Protein AF-A0A7X8UPV5-F1 (afdb_monomer_lite)

pLDDT: mean 92.52, std 6.99, range [36.09, 98.12]

Secondary structure (DSSP, 8-state):
--HHHHHHHHHHH-HHHHHH------HHHHHHHHHHS--EEEHHHHGGGT-EETTTTEE-HHHHHHTT--GGGS-EEE-TT-EEEE-SS-GGGTPPTTPEEE----HHHHHHHHHTTTTTT-EEEEESSSEEEEEEESS----TT-EEEE-GGG-EEEEEEES-STHHHHHHHHHH-TTS-HHHHHHHHHHT-TTTHHHHHHHHHHHHHHHHHHHHHHTTT---SEEEEESGGGG-HHHHHHHHHHHTSEEEE-S-S-HHHHHHHHHHHHHTT----

Structure (mmCIF, N/CA/C/O backbone):
data_AF-A0A7X8UPV5-F1
#
_entry.id   AF-A0A7X8UPV5-F1
#
loop_
_atom_site.group_PDB
_atom_site.id
_atom_site.type_symbol
_atom_site.label_atom_id
_atom_site.label_alt_id
_atom_site.label_comp_id
_atom_site.label_asym_id
_atom_site.label_entity_id
_atom_site.label_seq_id
_atom_site.pdbx_PDB_ins_code
_atom_site.Cartn_x
_atom_site.Cartn_y
_atom_site.Cartn_z
_atom_site.occupancy
_atom_site.B_iso_or_equiv
_atom_site.auth_seq_id
_atom_site.auth_comp_id
_atom_site.auth_asym_id
_atom_site.auth_atom_id
_atom_site.pdbx_PDB_model_num
ATOM 1 N N . ALA A 1 1 ? 9.874 -2.296 11.487 1.00 52.94 1 ALA A N 1
ATOM 2 C CA . ALA A 1 1 ? 9.439 -2.774 12.819 1.00 52.94 1 ALA A CA 1
ATOM 3 C C . ALA A 1 1 ? 7.942 -2.521 12.984 1.00 52.94 1 ALA A C 1
ATOM 5 O O . ALA A 1 1 ? 7.517 -1.392 12.750 1.00 52.94 1 ALA A O 1
ATOM 6 N N . MET A 1 2 ? 7.171 -3.557 13.333 1.00 82.81 2 MET A N 1
ATOM 7 C CA . MET A 1 2 ? 5.705 -3.503 13.500 1.00 82.81 2 MET A CA 1
ATOM 8 C C . MET A 1 2 ? 5.295 -2.595 14.672 1.00 82.81 2 MET A C 1
ATOM 10 O O . MET A 1 2 ? 6.076 -2.409 15.609 1.00 82.81 2 MET A O 1
ATOM 14 N N . ALA A 1 3 ? 4.078 -2.038 14.639 1.00 91.50 3 ALA A N 1
ATOM 15 C CA . ALA A 1 3 ? 3.610 -1.081 15.649 1.00 91.50 3 ALA A CA 1
ATOM 16 C C . ALA A 1 3 ? 3.620 -1.656 17.076 1.00 91.50 3 ALA A C 1
ATOM 18 O O . ALA A 1 3 ? 4.117 -0.993 17.984 1.00 91.50 3 ALA A O 1
ATOM 19 N N . ALA A 1 4 ? 3.186 -2.908 17.261 1.00 93.44 4 ALA A N 1
ATOM 20 C CA . ALA A 1 4 ? 3.220 -3.593 18.558 1.00 93.44 4 ALA A CA 1
ATOM 21 C C . ALA A 1 4 ? 4.610 -3.571 19.229 1.00 93.44 4 ALA A C 1
ATOM 23 O O . ALA A 1 4 ? 4.721 -3.322 20.428 1.00 93.44 4 ALA A O 1
ATOM 24 N N . ALA A 1 5 ? 5.689 -3.749 18.456 1.00 93.44 5 ALA A N 1
ATOM 25 C CA . ALA A 1 5 ? 7.053 -3.705 18.987 1.00 93.44 5 ALA A CA 1
ATOM 26 C C . ALA A 1 5 ? 7.448 -2.296 19.463 1.00 93.44 5 ALA A C 1
ATOM 28 O O . ALA A 1 5 ? 8.122 -2.151 20.481 1.00 93.44 5 ALA A O 1
ATOM 29 N N . LYS A 1 6 ? 6.997 -1.250 18.757 1.00 94.12 6 LYS A N 1
ATOM 30 C CA . LYS A 1 6 ? 7.215 0.144 19.177 1.00 94.12 6 LYS A CA 1
ATOM 31 C C . LYS A 1 6 ? 6.444 0.459 20.459 1.00 94.12 6 LYS A C 1
ATOM 33 O O . LYS A 1 6 ? 6.987 1.113 21.340 1.00 94.12 6 LYS A O 1
ATOM 38 N N . LEU A 1 7 ? 5.211 -0.033 20.583 1.00 94.38 7 LEU A N 1
ATOM 39 C CA . LEU A 1 7 ? 4.390 0.154 21.783 1.00 94.38 7 LEU A CA 1
ATOM 40 C C . LEU A 1 7 ? 5.021 -0.516 23.009 1.00 94.38 7 LEU A C 1
ATOM 42 O O . LEU A 1 7 ? 5.150 0.128 24.046 1.00 94.38 7 LEU A O 1
ATOM 46 N N . LEU A 1 8 ? 5.503 -1.755 22.868 1.00 94.06 8 LEU A N 1
ATOM 47 C CA . LEU A 1 8 ? 6.275 -2.439 23.912 1.00 94.06 8 LEU A CA 1
ATOM 48 C C . LEU A 1 8 ? 7.520 -1.649 24.322 1.00 94.06 8 LEU A C 1
ATOM 50 O O . LEU A 1 8 ? 7.808 -1.508 25.508 1.00 94.06 8 LEU A O 1
ATOM 54 N N . TRP A 1 9 ? 8.252 -1.110 23.346 1.00 95.56 9 TRP A N 1
ATOM 55 C CA . TRP A 1 9 ? 9.425 -0.295 23.636 1.00 95.56 9 TRP A CA 1
ATOM 56 C C . TRP A 1 9 ? 9.053 0.963 24.433 1.00 95.56 9 TRP A C 1
ATOM 58 O O . TRP A 1 9 ? 9.704 1.251 25.435 1.00 95.56 9 TRP A O 1
ATOM 68 N N . ILE A 1 10 ? 7.982 1.671 24.052 1.00 95.38 10 ILE A N 1
ATOM 69 C CA . ILE A 1 10 ? 7.495 2.865 24.767 1.00 95.38 10 ILE A CA 1
ATOM 70 C C . ILE A 1 10 ? 7.080 2.507 26.199 1.00 95.38 10 ILE A C 1
ATOM 72 O O . ILE A 1 10 ? 7.430 3.231 27.124 1.00 95.38 10 ILE A O 1
ATOM 76 N N . GLN A 1 11 ? 6.394 1.381 26.417 1.00 94.31 11 GLN A N 1
ATOM 77 C CA . GLN A 1 11 ? 6.053 0.922 27.771 1.00 94.31 11 GLN A CA 1
ATOM 78 C C . GLN A 1 11 ? 7.286 0.751 28.662 1.00 94.31 11 GLN A C 1
ATOM 80 O O . GLN A 1 11 ? 7.261 1.125 29.832 1.00 94.31 11 GLN A O 1
ATOM 85 N N . GLN A 1 12 ? 8.351 0.172 28.105 1.00 95.88 12 GLN A N 1
ATOM 86 C CA . GLN A 1 12 ? 9.564 -0.173 28.846 1.00 95.88 12 GLN A CA 1
ATOM 87 C C . GLN A 1 12 ? 10.483 1.031 29.074 1.00 95.88 12 GLN A C 1
ATOM 89 O O . GLN A 1 12 ? 11.106 1.129 30.128 1.00 95.88 12 GLN A O 1
ATOM 94 N N . ASN A 1 13 ? 10.579 1.932 28.095 1.00 98.12 13 ASN A N 1
ATOM 95 C CA . ASN A 1 13 ? 11.578 3.003 28.085 1.00 98.12 13 ASN A CA 1
ATOM 96 C C . ASN A 1 13 ? 10.984 4.376 28.429 1.00 98.12 13 ASN A C 1
ATOM 98 O O . ASN A 1 13 ? 11.692 5.238 28.936 1.00 98.12 13 ASN A O 1
ATOM 102 N N . GLU A 1 14 ? 9.683 4.572 28.205 1.00 97.44 14 GLU A N 1
ATOM 103 C CA . GLU A 1 14 ? 8.970 5.844 28.379 1.00 97.44 14 GLU A CA 1
ATOM 104 C C . GLU A 1 14 ? 7.700 5.668 29.253 1.00 97.44 14 GLU A C 1
ATOM 106 O O . GLU A 1 14 ? 6.596 6.072 28.865 1.00 97.44 14 GLU A O 1
ATOM 111 N N . PRO A 1 15 ? 7.796 5.077 30.464 1.00 96.25 15 PRO A N 1
ATOM 112 C CA . PRO A 1 15 ? 6.622 4.712 31.267 1.00 96.25 15 PRO A CA 1
ATOM 113 C C . PRO A 1 15 ? 5.772 5.923 31.681 1.00 96.25 15 PRO A C 1
ATOM 115 O O . PRO A 1 15 ? 4.547 5.831 31.784 1.00 96.25 15 PRO A O 1
ATOM 118 N N . GLY A 1 16 ? 6.403 7.087 31.879 1.00 97.56 16 GLY A N 1
ATOM 119 C CA . GLY A 1 16 ? 5.702 8.335 32.184 1.00 97.56 16 GLY A CA 1
ATOM 120 C C . GLY A 1 16 ? 4.850 8.850 31.019 1.00 97.56 16 GLY A C 1
ATOM 121 O O . GLY A 1 16 ? 3.783 9.423 31.251 1.00 97.56 16 GLY A O 1
ATOM 122 N N . LEU A 1 17 ? 5.291 8.629 29.775 1.00 95.62 17 LEU A N 1
ATOM 123 C CA . LEU A 1 17 ? 4.506 8.923 28.577 1.00 95.62 17 LEU A CA 1
ATOM 124 C C . LEU A 1 17 ? 3.376 7.904 28.419 1.00 95.62 17 LEU A C 1
ATOM 126 O O . LEU A 1 17 ? 2.227 8.298 28.217 1.00 95.62 17 LEU A O 1
ATOM 130 N N . TRP A 1 18 ? 3.681 6.613 28.582 1.00 95.56 18 TRP A N 1
ATOM 131 C CA . TRP A 1 18 ? 2.696 5.534 28.494 1.00 95.56 18 TRP A CA 1
ATOM 132 C C . TRP A 1 18 ? 1.510 5.751 29.444 1.00 95.56 18 TRP A C 1
ATOM 134 O O . TRP A 1 18 ? 0.359 5.686 29.021 1.00 95.56 18 TRP A O 1
ATOM 144 N N . ALA A 1 19 ? 1.770 6.114 30.704 1.00 95.12 19 ALA A N 1
ATOM 145 C CA . ALA A 1 19 ? 0.722 6.369 31.697 1.00 95.12 19 ALA A CA 1
ATOM 146 C C . ALA A 1 19 ? -0.222 7.536 31.324 1.00 95.12 19 ALA A C 1
ATOM 148 O O . ALA A 1 19 ? -1.389 7.573 31.736 1.00 95.12 19 ALA A O 1
ATOM 149 N N . LYS A 1 20 ? 0.269 8.505 30.542 1.00 96.12 20 LYS A N 1
ATOM 150 C CA . LYS A 1 20 ? -0.511 9.658 30.060 1.00 96.12 20 LYS A CA 1
ATOM 151 C C . LYS A 1 20 ? -1.234 9.369 28.749 1.00 96.12 20 LYS A C 1
ATOM 153 O O . LYS A 1 20 ? -2.226 10.036 28.458 1.00 96.12 20 LYS A O 1
ATOM 158 N N . ALA A 1 21 ? -0.760 8.400 27.969 1.00 94.50 21 ALA A N 1
ATOM 159 C CA . ALA A 1 21 ? -1.373 8.038 26.704 1.00 94.50 21 ALA A CA 1
ATOM 160 C C . ALA A 1 21 ? -2.818 7.562 26.921 1.00 94.50 21 ALA A C 1
ATOM 162 O O . ALA A 1 21 ? -3.147 6.874 27.890 1.00 94.50 21 ALA A O 1
ATOM 163 N N . ARG A 1 22 ? -3.708 7.984 26.024 1.00 92.94 22 ARG A N 1
ATOM 164 C CA . ARG A 1 22 ? -5.124 7.575 26.010 1.00 92.94 22 ARG A CA 1
ATOM 165 C C . ARG A 1 22 ? -5.530 6.946 24.691 1.00 92.94 22 ARG A C 1
ATOM 167 O O . ARG A 1 22 ? -6.464 6.158 24.672 1.00 92.94 22 ARG A O 1
ATOM 174 N N . ARG A 1 23 ? -4.839 7.302 23.608 1.00 93.12 23 ARG A N 1
ATOM 175 C CA . ARG A 1 23 ? -5.078 6.775 22.270 1.00 93.12 23 ARG A CA 1
ATOM 176 C C . ARG A 1 23 ? -3.756 6.540 21.561 1.00 93.12 23 ARG A C 1
ATOM 178 O O . ARG A 1 23 ? -2.847 7.360 21.686 1.00 93.12 23 ARG A O 1
ATOM 185 N N . PHE A 1 24 ? -3.685 5.454 20.807 1.00 93.69 24 PHE A N 1
ATOM 186 C CA . PHE A 1 24 ? -2.609 5.178 19.868 1.00 93.69 24 PHE A CA 1
ATOM 187 C C . PHE A 1 24 ? -3.211 5.108 18.476 1.00 93.69 24 PHE A C 1
ATOM 189 O O . PHE A 1 24 ? -4.069 4.278 18.207 1.00 93.69 24 PHE A O 1
ATOM 196 N N . MET A 1 25 ? -2.781 6.025 17.624 1.00 93.69 25 MET A N 1
ATOM 197 C CA . MET A 1 25 ? -3.357 6.268 16.310 1.00 93.69 25 MET A CA 1
ATOM 198 C C . MET A 1 25 ? -2.246 6.223 15.273 1.00 93.69 25 MET A C 1
ATOM 200 O O . MET A 1 25 ? -1.136 6.708 15.517 1.00 93.69 25 MET A O 1
ATOM 204 N N . THR A 1 26 ? -2.549 5.663 14.111 1.00 92.62 26 THR A N 1
ATOM 205 C CA . THR A 1 26 ? -1.778 5.944 12.905 1.00 92.62 26 THR A CA 1
ATOM 206 C C . THR A 1 26 ? -2.050 7.381 12.441 1.00 92.62 26 THR A C 1
ATOM 208 O O . THR A 1 26 ? -2.913 8.086 12.974 1.00 92.62 26 THR A O 1
ATOM 211 N N . ILE A 1 27 ? -1.303 7.846 11.440 1.00 92.31 27 ILE A N 1
ATOM 212 C CA . ILE A 1 27 ? -1.523 9.183 10.881 1.00 92.31 27 ILE A CA 1
ATOM 213 C C . ILE A 1 27 ? -2.908 9.314 10.230 1.00 92.31 27 ILE A C 1
ATOM 215 O O . ILE A 1 27 ? -3.533 10.365 10.352 1.00 92.31 27 ILE A O 1
ATOM 219 N N . THR A 1 28 ? -3.418 8.253 9.598 1.00 90.50 28 THR A N 1
ATOM 220 C CA . THR A 1 28 ? -4.750 8.242 8.979 1.00 90.50 28 THR A CA 1
ATOM 221 C C . THR A 1 28 ? -5.847 8.292 10.039 1.00 90.50 28 THR A C 1
ATOM 223 O O . THR A 1 28 ? -6.766 9.102 9.916 1.00 90.50 28 THR A O 1
ATOM 226 N N . ASP A 1 29 ? -5.703 7.537 11.130 1.00 93.06 29 ASP A N 1
ATOM 227 C CA . ASP A 1 29 ? -6.646 7.569 12.258 1.00 93.06 29 ASP A CA 1
ATOM 228 C C . ASP A 1 29 ? -6.695 8.950 12.921 1.00 93.06 29 ASP A C 1
ATOM 230 O O . ASP A 1 29 ? -7.759 9.452 13.283 1.00 93.06 29 ASP A O 1
ATOM 234 N N . TYR A 1 30 ? -5.533 9.593 13.073 1.00 94.50 30 TYR A N 1
ATOM 235 C CA . TYR A 1 30 ? -5.456 10.942 13.623 1.00 94.50 30 TYR A CA 1
ATOM 236 C C . TYR A 1 30 ? -6.154 11.964 12.715 1.00 94.50 30 TYR A C 1
ATOM 238 O O . TYR A 1 30 ? -6.854 12.849 13.212 1.00 94.50 30 TYR A O 1
ATOM 246 N N . LEU A 1 31 ? -6.013 11.844 11.391 1.00 92.94 31 LEU A N 1
ATOM 247 C CA . LEU A 1 31 ? -6.722 12.708 10.444 1.00 92.94 31 LEU A CA 1
ATOM 248 C C . LEU A 1 31 ? -8.238 12.501 10.529 1.00 92.94 31 LEU A C 1
ATOM 250 O O . LEU A 1 31 ? -8.972 13.481 10.647 1.00 92.94 31 LEU A O 1
ATOM 254 N N . ALA A 1 32 ? -8.699 11.249 10.568 1.00 94.31 32 ALA A N 1
ATOM 255 C CA . ALA A 1 32 ? -10.112 10.934 10.759 1.00 94.31 32 ALA A CA 1
ATOM 256 C C . ALA A 1 32 ? -10.646 11.544 12.065 1.00 94.31 32 ALA A C 1
ATOM 258 O O . ALA A 1 32 ? -11.654 12.255 12.057 1.00 94.31 32 ALA A O 1
ATOM 259 N N . TRP A 1 33 ? -9.933 11.349 13.177 1.00 95.69 33 TRP A N 1
ATOM 260 C CA . TRP A 1 33 ? -10.322 11.886 14.478 1.00 95.69 33 TRP A CA 1
ATOM 261 C C . TRP A 1 33 ? -10.312 13.414 14.524 1.00 95.69 33 TRP A C 1
ATOM 263 O O . TRP A 1 33 ? -11.265 14.017 15.010 1.00 95.69 33 TRP A O 1
ATOM 273 N N . SER A 1 34 ? -9.269 14.060 14.009 1.00 95.19 34 SER A N 1
ATOM 274 C CA . SER A 1 34 ? -9.157 15.524 14.046 1.00 95.19 34 SER A CA 1
ATOM 275 C C . SER A 1 34 ? -10.226 16.214 13.192 1.00 95.19 34 SER A C 1
ATOM 277 O O . SER A 1 34 ? -10.757 17.244 13.608 1.00 95.19 34 SER A O 1
ATOM 279 N N . LEU A 1 35 ? -10.598 15.625 12.049 1.00 95.88 35 LEU A N 1
ATOM 280 C CA . LEU A 1 35 ? -11.584 16.197 11.129 1.00 95.88 35 LEU A CA 1
ATOM 281 C C . LEU A 1 35 ? -13.033 15.880 11.501 1.00 95.88 35 LEU A C 1
ATOM 283 O O . LEU A 1 35 ? -13.901 16.715 11.258 1.00 95.88 35 LEU A O 1
ATOM 287 N N . THR A 1 36 ? -13.304 14.708 12.082 1.00 95.88 36 THR A N 1
ATOM 288 C CA . THR A 1 36 ? -14.679 14.232 12.348 1.00 95.88 36 THR A CA 1
ATOM 289 C C . THR A 1 36 ? -15.028 14.128 13.834 1.00 95.88 36 THR A C 1
ATOM 291 O O . THR A 1 36 ? -16.188 13.943 14.187 1.00 95.88 36 THR A O 1
ATOM 294 N N . GLY A 1 37 ? -14.033 14.169 14.724 1.00 94.38 37 GLY A N 1
ATOM 295 C CA . GLY A 1 37 ? -14.174 13.835 16.145 1.00 94.38 37 GLY A CA 1
ATOM 296 C C . GLY A 1 37 ? -14.300 12.332 16.438 1.00 94.38 37 GLY A C 1
ATOM 297 O O . GLY A 1 37 ? -14.206 11.929 17.601 1.00 94.38 37 GLY A O 1
ATOM 298 N N . SER A 1 38 ? -14.467 11.489 15.415 1.00 93.19 38 SER A N 1
ATOM 299 C CA . SER A 1 38 ? -14.662 10.045 15.563 1.00 93.19 38 SER A CA 1
ATOM 300 C C . SER A 1 38 ? -13.329 9.312 15.650 1.00 93.19 38 SER A C 1
ATOM 302 O O . SER A 1 38 ? -12.452 9.477 14.809 1.00 93.19 38 SER A O 1
ATOM 304 N N . SER A 1 39 ? -13.164 8.471 16.673 1.00 92.62 39 SER A N 1
ATOM 305 C CA . SER A 1 39 ? -11.971 7.631 16.836 1.00 92.62 39 SER A CA 1
ATOM 306 C C . SER A 1 39 ? -12.087 6.377 15.966 1.00 92.62 39 SER A C 1
ATOM 308 O O . SER A 1 39 ? -12.319 5.281 16.480 1.00 92.62 39 SER A O 1
ATOM 310 N N . ALA A 1 40 ? -11.955 6.557 14.654 1.00 91.25 40 ALA A N 1
ATOM 311 C CA . ALA A 1 40 ? -12.068 5.509 13.647 1.00 91.25 40 ALA A CA 1
ATOM 312 C C . ALA A 1 40 ? -10.811 5.439 12.769 1.00 91.25 40 ALA A C 1
ATOM 314 O O . ALA A 1 40 ? -10.134 6.449 12.582 1.00 91.25 40 ALA A O 1
ATOM 315 N N . GLY A 1 41 ? -10.519 4.250 12.249 1.00 83.75 41 GLY A N 1
A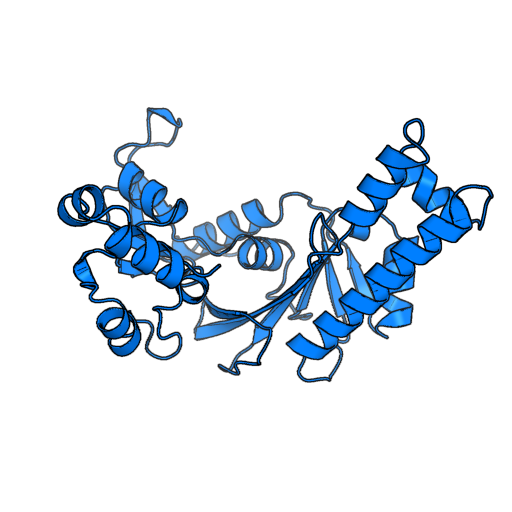TOM 316 C CA . GLY A 1 41 ? -9.359 3.978 11.398 1.00 83.75 41 GLY A CA 1
ATOM 317 C C . GLY A 1 41 ? -9.711 3.093 10.215 1.00 83.75 41 GLY A C 1
ATOM 318 O O . GLY A 1 41 ? -10.790 2.509 10.202 1.00 83.75 41 GLY A O 1
ATOM 319 N N . ASP A 1 42 ? -8.837 2.974 9.219 1.00 89.94 42 ASP A N 1
ATOM 320 C CA . ASP A 1 42 ? -9.053 2.024 8.126 1.00 89.94 42 ASP A CA 1
ATOM 321 C C . ASP A 1 42 ? -8.554 0.622 8.516 1.00 89.94 42 ASP A C 1
ATOM 323 O O . ASP A 1 42 ? -7.473 0.445 9.079 1.00 89.94 42 ASP A O 1
ATOM 327 N N . GLU A 1 43 ? -9.342 -0.411 8.232 1.00 92.06 43 GLU A N 1
ATOM 328 C CA . GLU A 1 43 ? -8.966 -1.780 8.599 1.00 92.06 43 GLU A CA 1
ATOM 329 C C . GLU A 1 43 ? -7.816 -2.357 7.763 1.00 92.06 43 GLU A C 1
ATOM 331 O O . GLU A 1 43 ? -7.201 -3.341 8.170 1.00 92.06 43 GLU A O 1
ATOM 336 N N . SER A 1 44 ? -7.541 -1.769 6.596 1.00 91.50 44 SER A N 1
ATOM 337 C CA . SER A 1 44 ? -6.526 -2.250 5.654 1.00 91.50 44 SER A CA 1
ATOM 338 C C . SER A 1 44 ? -5.110 -1.792 5.995 1.00 91.50 44 SER A C 1
ATOM 340 O O . SER A 1 44 ? -4.177 -2.106 5.272 1.00 91.50 44 SER A O 1
ATOM 342 N N . THR A 1 45 ? -4.938 -0.984 7.037 1.00 91.75 45 THR A N 1
ATOM 343 C CA . THR A 1 45 ? -3.627 -0.701 7.627 1.00 91.75 45 THR A CA 1
ATOM 344 C C . THR A 1 45 ? -3.455 -1.422 8.961 1.00 91.75 45 THR A C 1
ATOM 346 O O . THR A 1 45 ? -2.331 -1.578 9.453 1.00 91.75 45 THR A O 1
ATOM 349 N N . CYS A 1 46 ? -4.551 -1.920 9.547 1.00 92.06 46 CYS A N 1
ATOM 350 C CA . CYS A 1 46 ? -4.543 -2.601 10.835 1.00 92.06 46 CYS A CA 1
ATOM 351 C C . CYS A 1 46 ? -3.725 -3.902 10.808 1.00 92.06 46 CYS A C 1
ATOM 353 O O . CYS A 1 46 ? -3.118 -4.258 11.824 1.00 92.06 46 CYS A O 1
ATOM 355 N N . GLU A 1 47 ? -3.620 -4.593 9.665 1.00 87.50 47 GLU A N 1
ATOM 356 C CA . GLU A 1 47 ? -2.785 -5.793 9.537 1.00 87.50 47 GLU A CA 1
ATOM 357 C C . GLU A 1 47 ? -1.294 -5.499 9.757 1.00 87.50 47 GLU A C 1
ATOM 359 O O . GLU A 1 47 ? -0.558 -6.356 10.252 1.00 87.50 47 GLU A O 1
ATOM 364 N N . LEU A 1 48 ? -0.846 -4.270 9.477 1.00 90.12 48 LEU A N 1
ATOM 365 C CA . LEU A 1 48 ? 0.544 -3.844 9.666 1.00 90.12 48 LEU A CA 1
ATOM 366 C C . LEU A 1 48 ? 0.878 -3.530 11.131 1.00 90.12 48 LEU A C 1
ATOM 368 O O . LEU A 1 48 ? 2.051 -3.414 11.508 1.00 90.12 48 LEU A O 1
ATOM 372 N N . LEU A 1 49 ? -0.141 -3.402 11.985 1.00 92.38 49 LEU A N 1
ATOM 373 C CA . LEU A 1 49 ? 0.042 -3.057 13.393 1.00 92.38 49 LEU A CA 1
ATOM 374 C C . LEU A 1 49 ? 0.447 -4.267 14.244 1.00 92.38 49 LEU A C 1
ATOM 376 O O . LEU A 1 49 ? 1.033 -4.094 15.316 1.00 92.38 49 LEU A O 1
ATOM 380 N N . GLY A 1 50 ? 0.188 -5.485 13.751 1.00 91.88 50 GLY A N 1
ATOM 381 C CA . GLY A 1 50 ? 0.509 -6.742 14.436 1.00 91.88 50 GLY A CA 1
ATOM 382 C C . GLY A 1 50 ? -0.456 -7.113 15.561 1.00 91.88 50 GLY A C 1
ATOM 383 O O . GLY A 1 50 ? -0.137 -7.960 16.390 1.00 91.88 50 GLY A O 1
ATOM 384 N N . MET A 1 51 ? -1.621 -6.465 15.611 1.00 94.12 51 MET A N 1
ATOM 385 C CA . MET A 1 51 ? -2.625 -6.644 16.667 1.00 94.12 51 MET A CA 1
ATOM 386 C C . MET A 1 51 ? -4.032 -6.877 16.107 1.00 94.12 51 MET A C 1
ATOM 388 O O . MET A 1 51 ? -5.001 -6.801 16.852 1.00 94.12 51 MET A O 1
ATOM 392 N N . TRP A 1 52 ? -4.165 -7.143 14.809 1.00 94.25 52 TRP A N 1
ATOM 393 C CA . TRP A 1 52 ? -5.444 -7.252 14.107 1.00 94.25 52 TRP A CA 1
ATOM 394 C C . TRP A 1 52 ? -5.732 -8.696 13.689 1.00 94.25 52 TRP A C 1
ATOM 396 O O . TRP A 1 52 ? -4.859 -9.374 13.148 1.00 94.25 52 TRP A O 1
ATOM 406 N N . ASP A 1 53 ? -6.955 -9.168 13.933 1.00 93.50 53 ASP A N 1
ATOM 407 C CA . ASP A 1 53 ? -7.459 -10.433 13.399 1.00 93.50 53 ASP A CA 1
ATOM 408 C C . ASP A 1 53 ? -8.219 -10.138 12.100 1.00 93.50 53 ASP A C 1
ATOM 410 O O . ASP A 1 53 ? -9.358 -9.675 12.130 1.00 93.50 53 ASP A O 1
ATOM 414 N N . VAL A 1 54 ? -7.579 -10.401 10.957 1.00 93.00 54 VAL A N 1
ATOM 415 C CA . VAL A 1 54 ? -8.126 -10.088 9.624 1.00 93.00 54 VAL A CA 1
ATOM 416 C C . VAL A 1 54 ? -9.411 -10.867 9.329 1.00 93.00 54 VAL A C 1
ATOM 418 O O . VAL A 1 54 ? -10.319 -10.335 8.695 1.00 93.00 54 VAL A O 1
ATOM 421 N N . LEU A 1 55 ? -9.515 -12.115 9.797 1.00 91.00 55 LEU A N 1
ATOM 422 C CA . LEU A 1 55 ? -10.684 -12.963 9.548 1.00 91.00 55 LEU A CA 1
ATOM 423 C C . LEU A 1 55 ? -11.883 -12.524 10.383 1.00 91.00 55 LEU A C 1
ATOM 425 O O . LEU A 1 55 ? -12.999 -12.455 9.874 1.00 91.00 55 LEU A O 1
ATOM 429 N N . ARG A 1 56 ? -11.656 -12.233 11.668 1.00 92.19 56 ARG A N 1
ATOM 430 C CA . ARG A 1 56 ? -12.720 -11.774 12.575 1.00 92.19 56 ARG A CA 1
ATOM 431 C C . ARG A 1 56 ? -12.997 -10.279 12.471 1.00 92.19 56 ARG A C 1
ATOM 433 O O . ARG A 1 56 ? -14.000 -9.835 13.017 1.00 92.19 56 ARG A O 1
ATOM 440 N N . ARG A 1 57 ? -12.123 -9.530 11.795 1.00 91.75 57 ARG A N 1
ATOM 441 C CA . ARG A 1 57 ? -12.199 -8.076 11.612 1.00 91.75 57 ARG A CA 1
ATOM 442 C C . ARG A 1 57 ? -12.348 -7.354 12.952 1.00 91.75 57 ARG A C 1
ATOM 444 O O . ARG A 1 57 ? -13.239 -6.533 13.148 1.00 91.75 57 ARG A O 1
ATOM 451 N N . GLN A 1 58 ? -11.478 -7.711 13.894 1.00 93.56 58 GLN A N 1
ATOM 452 C CA . GLN A 1 58 ? -11.430 -7.110 15.225 1.00 93.56 58 GLN A CA 1
ATOM 453 C C . GLN A 1 58 ? -10.005 -7.110 15.781 1.00 93.56 58 GLN A C 1
ATOM 455 O O . GLN A 1 58 ? -9.149 -7.891 15.352 1.00 93.56 58 GLN A O 1
ATOM 460 N N . TRP A 1 59 ? -9.758 -6.274 16.790 1.00 94.81 59 TRP A N 1
ATOM 461 C CA . TRP A 1 59 ? -8.497 -6.314 17.519 1.00 94.81 59 TRP A CA 1
ATOM 462 C C . TRP A 1 59 ? -8.274 -7.701 18.132 1.00 94.81 59 TRP A C 1
ATOM 464 O O . TRP A 1 59 ? -9.140 -8.278 18.796 1.00 94.81 59 TRP A O 1
ATOM 474 N N . TRP A 1 60 ? -7.094 -8.261 17.888 1.00 95.50 60 TRP A N 1
ATOM 475 C CA . TRP A 1 60 ? -6.747 -9.608 18.292 1.00 95.50 60 TRP A CA 1
ATOM 476 C C . TRP A 1 60 ? -6.389 -9.634 19.776 1.00 95.50 60 TRP A C 1
ATOM 478 O O . TRP A 1 60 ? -5.270 -9.306 20.171 1.00 95.50 60 TRP A O 1
ATOM 488 N N . GLY A 1 61 ? -7.339 -10.075 20.604 1.00 95.50 61 GLY A N 1
ATOM 489 C CA . GLY A 1 61 ? -7.198 -10.064 22.063 1.00 95.50 61 GLY A CA 1
ATOM 490 C C . GLY A 1 61 ? -5.900 -10.697 22.577 1.00 95.50 61 GLY A C 1
ATOM 491 O O . GLY A 1 61 ? -5.270 -10.137 23.465 1.00 95.50 61 GLY A O 1
ATOM 492 N N . LYS A 1 62 ? -5.430 -11.802 21.975 1.00 95.25 62 LYS A N 1
ATOM 493 C CA . LYS A 1 62 ? -4.155 -12.430 22.374 1.00 95.25 62 LYS A CA 1
ATOM 494 C C . LYS A 1 62 ? -2.944 -11.522 22.136 1.00 95.25 62 LYS A C 1
ATOM 496 O O . LYS A 1 62 ? -2.059 -11.485 22.985 1.00 95.25 62 LYS A O 1
ATOM 501 N N . ALA A 1 63 ? -2.901 -10.798 21.016 1.00 94.06 63 ALA A N 1
ATOM 502 C CA . ALA A 1 63 ? -1.817 -9.858 20.731 1.00 94.06 63 ALA A CA 1
ATOM 503 C C . ALA A 1 63 ? -1.858 -8.652 21.673 1.00 94.06 63 ALA A C 1
ATOM 505 O O . ALA A 1 63 ? -0.823 -8.274 22.212 1.00 94.06 63 ALA A O 1
ATOM 506 N N . LEU A 1 64 ? -3.050 -8.104 21.934 1.00 95.81 64 LEU A N 1
ATOM 507 C CA . LEU A 1 64 ? -3.227 -7.014 22.898 1.00 95.81 64 LEU A CA 1
ATOM 508 C C . LEU A 1 64 ? -2.791 -7.421 24.313 1.00 95.81 64 LEU A C 1
ATOM 510 O O . LEU A 1 64 ? -2.043 -6.690 24.961 1.00 95.81 64 LEU A O 1
ATOM 514 N N . SER A 1 65 ? -3.189 -8.614 24.772 1.00 95.56 65 SER A N 1
ATOM 515 C CA . SER A 1 65 ? -2.757 -9.152 26.067 1.00 95.56 65 SER A CA 1
ATOM 516 C C . SER A 1 65 ? -1.245 -9.360 26.136 1.00 95.56 65 SER A C 1
ATOM 518 O O . SER A 1 65 ? -0.644 -9.052 27.159 1.00 95.56 65 SER A O 1
ATOM 520 N N . ALA A 1 66 ? -0.611 -9.829 25.055 1.00 93.69 66 ALA A N 1
ATOM 521 C CA . ALA A 1 66 ? 0.840 -10.029 25.010 1.00 93.69 66 ALA A CA 1
ATOM 522 C C . ALA A 1 66 ? 1.636 -8.726 25.198 1.00 93.69 66 ALA A C 1
ATOM 524 O O . ALA A 1 66 ? 2.790 -8.773 25.620 1.00 93.69 66 ALA A O 1
ATOM 525 N N . ILE A 1 67 ? 1.020 -7.575 24.914 1.00 93.12 67 ILE A N 1
ATOM 526 C CA . ILE A 1 67 ? 1.620 -6.255 25.110 1.00 93.12 67 ILE A CA 1
ATOM 527 C C . ILE A 1 67 ? 0.932 -5.440 26.213 1.00 93.12 67 ILE A C 1
ATOM 529 O O . ILE A 1 67 ? 1.129 -4.234 26.268 1.00 93.12 67 ILE A O 1
ATOM 533 N N . ASN A 1 68 ? 0.117 -6.058 27.077 1.00 92.31 68 ASN A N 1
ATOM 534 C CA . ASN A 1 68 ? -0.609 -5.386 28.166 1.00 92.31 68 ASN A CA 1
ATOM 535 C C . ASN A 1 68 ? -1.365 -4.115 27.726 1.00 92.31 68 ASN A C 1
ATOM 537 O O . ASN A 1 68 ? -1.331 -3.089 28.408 1.00 92.31 68 ASN A O 1
ATOM 541 N N . MET A 1 69 ? -2.022 -4.169 26.567 1.00 92.94 69 MET A N 1
ATOM 542 C CA . MET A 1 69 ? -2.734 -3.032 25.992 1.00 92.94 69 MET A CA 1
ATOM 543 C C . MET A 1 69 ? -4.246 -3.240 26.040 1.00 92.94 69 MET A C 1
ATOM 545 O O . MET A 1 69 ? -4.749 -4.310 25.700 1.00 92.94 69 MET A O 1
ATOM 549 N N . ASP A 1 70 ? -4.975 -2.192 26.421 1.00 91.69 70 ASP A N 1
ATOM 550 C CA . ASP A 1 70 ? -6.427 -2.146 26.279 1.00 91.69 70 ASP A CA 1
ATOM 551 C C . ASP A 1 70 ? -6.793 -1.736 24.844 1.00 91.69 70 ASP A C 1
ATOM 553 O O . ASP A 1 70 ? -6.345 -0.701 24.343 1.00 91.69 70 ASP A O 1
ATOM 557 N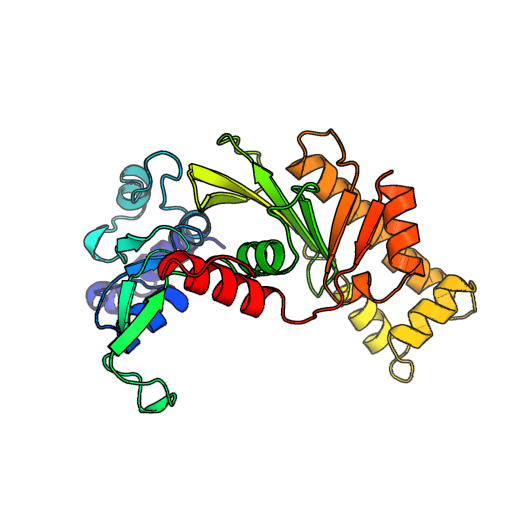 N . GLY A 1 71 ? -7.626 -2.542 24.181 1.00 91.81 71 GLY A N 1
ATOM 558 C CA . GLY A 1 71 ? -8.120 -2.260 22.833 1.00 91.81 71 GLY A CA 1
ATOM 559 C C . GLY A 1 71 ? -8.939 -0.969 22.743 1.00 91.81 71 GLY A C 1
ATOM 560 O O . GLY A 1 71 ? -9.012 -0.388 21.666 1.00 91.81 71 GLY A O 1
ATOM 561 N N . SER A 1 72 ? -9.487 -0.468 23.858 1.00 92.44 72 SER A N 1
ATOM 562 C CA . SER A 1 72 ? -10.186 0.827 23.912 1.00 92.44 72 SER A CA 1
ATOM 563 C C . SER A 1 72 ? -9.277 2.029 23.608 1.00 92.44 72 SER A C 1
ATOM 565 O O . SER A 1 72 ? -9.759 3.107 23.256 1.00 92.44 72 SER A O 1
ATOM 567 N N . MET A 1 73 ? -7.956 1.846 23.709 1.00 93.75 73 MET A N 1
ATOM 568 C CA . MET A 1 73 ? -6.959 2.853 23.342 1.00 93.75 73 MET A CA 1
ATOM 569 C C . MET A 1 73 ? -6.708 2.919 21.830 1.00 93.75 73 MET A C 1
ATOM 571 O O . MET A 1 73 ? -5.987 3.808 21.373 1.00 93.75 73 MET A O 1
ATOM 575 N N . LEU A 1 74 ? -7.243 1.977 21.054 1.00 94.50 74 LEU A N 1
ATOM 576 C CA . LEU A 1 74 ? -7.105 1.940 19.605 1.00 94.50 74 LEU A CA 1
ATOM 577 C C . LEU A 1 74 ? -8.386 2.460 18.933 1.00 94.50 74 LEU A C 1
ATOM 579 O O . LEU A 1 74 ? -9.482 2.314 19.481 1.00 94.50 74 LEU A O 1
ATOM 583 N N . PRO A 1 75 ? -8.281 3.062 17.739 1.00 94.19 75 PRO A N 1
ATOM 584 C CA . PRO A 1 75 ? -9.437 3.427 16.930 1.00 94.19 75 PRO A CA 1
ATOM 585 C C . PRO A 1 75 ? -10.323 2.224 16.610 1.00 94.19 75 PRO A C 1
ATOM 587 O O . PRO A 1 75 ? -9.858 1.084 16.582 1.00 94.19 75 PRO A O 1
ATOM 590 N N . SER A 1 76 ? -11.601 2.487 16.340 1.00 93.62 76 SER A N 1
ATOM 591 C CA . SER A 1 76 ? -12.521 1.492 15.783 1.00 93.62 76 SER A CA 1
ATOM 592 C C . SER A 1 76 ? -12.233 1.322 14.289 1.00 93.62 76 SER A C 1
ATOM 594 O O . SER A 1 76 ? -12.419 2.286 13.542 1.00 93.62 76 SER A O 1
ATOM 596 N N . PRO A 1 77 ? -11.766 0.151 13.824 1.00 92.56 77 PRO A N 1
ATOM 597 C CA . PRO A 1 77 ? -11.444 -0.022 12.415 1.00 92.56 77 PRO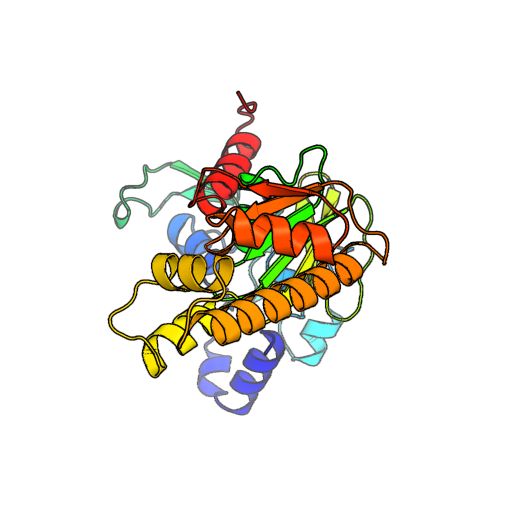 A CA 1
ATOM 598 C C . PRO A 1 77 ? -12.713 -0.107 11.572 1.00 92.56 77 PRO A C 1
ATOM 600 O O . PRO A 1 77 ? -13.687 -0.767 11.935 1.00 92.56 77 PRO A O 1
ATOM 603 N N . MET A 1 78 ? -12.683 0.572 10.439 1.00 93.44 78 MET A N 1
ATOM 604 C CA . MET A 1 78 ? -13.765 0.704 9.482 1.00 93.44 78 MET A CA 1
ATOM 605 C C . MET A 1 78 ? -13.362 0.006 8.191 1.00 93.44 78 MET A C 1
ATOM 607 O O . MET A 1 78 ? -12.194 0.029 7.796 1.00 93.44 78 MET A O 1
ATOM 611 N N . ALA A 1 79 ? -14.340 -0.591 7.513 1.00 93.12 79 ALA A N 1
ATOM 612 C CA . ALA A 1 79 ? -14.108 -1.167 6.198 1.00 93.12 79 ALA A CA 1
ATOM 613 C C . ALA A 1 79 ? -13.582 -0.103 5.225 1.00 93.12 79 ALA A C 1
ATOM 615 O O . ALA A 1 79 ? -14.028 1.046 5.263 1.00 93.12 79 ALA A O 1
ATOM 616 N N . THR A 1 80 ? -12.673 -0.484 4.329 1.00 91.62 80 THR A N 1
ATOM 617 C CA . THR A 1 80 ? -12.251 0.393 3.229 1.00 91.62 80 THR A CA 1
ATOM 618 C C . THR A 1 80 ? -13.472 0.877 2.447 1.00 91.62 80 THR A C 1
ATOM 620 O O . THR A 1 80 ? -14.312 0.076 2.033 1.00 91.62 80 THR A O 1
ATOM 623 N N . GLY A 1 81 ? -13.581 2.193 2.255 1.00 92.81 81 GLY A N 1
ATOM 624 C CA . GLY A 1 81 ? -14.731 2.832 1.617 1.00 92.81 81 GLY A CA 1
ATOM 625 C C . GLY A 1 81 ? -15.939 3.058 2.531 1.00 92.81 81 GLY A C 1
ATOM 626 O O . GLY A 1 81 ? -16.969 3.525 2.055 1.00 92.81 81 GLY A O 1
ATOM 627 N N . ALA A 1 82 ? -15.864 2.762 3.830 1.00 93.94 82 ALA A N 1
ATOM 628 C CA . ALA A 1 82 ? -16.940 3.095 4.761 1.00 93.94 82 ALA A CA 1
ATOM 629 C C . ALA A 1 82 ? -16.945 4.592 5.105 1.00 93.94 82 ALA A C 1
ATOM 631 O O . ALA A 1 82 ? -15.895 5.204 5.301 1.00 93.94 82 ALA A O 1
ATOM 632 N N . ILE A 1 83 ? -18.133 5.179 5.246 1.00 95.44 83 ILE A N 1
ATOM 633 C CA . ILE A 1 83 ? -18.282 6.545 5.760 1.00 95.44 83 ILE A CA 1
ATOM 634 C C . ILE A 1 83 ? -17.948 6.537 7.256 1.00 95.44 83 ILE A C 1
ATOM 636 O O . ILE A 1 83 ? -18.614 5.864 8.041 1.00 95.44 83 ILE A O 1
ATOM 640 N N . VAL A 1 84 ? -16.924 7.296 7.648 1.00 95.00 84 VAL A N 1
ATOM 641 C CA . VAL A 1 84 ? -16.557 7.502 9.057 1.00 95.00 84 VAL A CA 1
ATOM 642 C C . VAL A 1 84 ? -17.527 8.478 9.716 1.00 95.00 84 VAL A C 1
ATOM 644 O O . VAL A 1 84 ? -17.981 8.250 10.833 1.00 95.00 84 VAL A O 1
ATOM 647 N N . GLY A 1 85 ? -17.851 9.568 9.022 1.00 94.06 85 GLY A N 1
ATOM 648 C CA . GLY A 1 85 ? -18.743 10.606 9.525 1.00 94.06 85 GLY A CA 1
ATOM 649 C C . GLY A 1 85 ? -18.551 11.937 8.801 1.00 94.06 85 GLY A C 1
ATOM 650 O O . GLY A 1 85 ? -17.707 12.036 7.906 1.00 94.06 85 GLY A O 1
ATOM 651 N N . PRO A 1 86 ? -19.340 12.961 9.157 1.00 95.94 86 PRO A N 1
ATOM 652 C CA . PRO A 1 86 ? -19.189 14.286 8.581 1.00 95.94 86 PRO A CA 1
ATOM 653 C C . PRO A 1 86 ? -17.921 14.961 9.118 1.00 95.94 86 PRO A C 1
ATOM 655 O O . PRO A 1 86 ? -17.561 14.818 10.289 1.00 95.94 86 PRO A O 1
ATOM 658 N N . VAL A 1 87 ? -17.257 15.734 8.265 1.00 96.62 87 VAL A N 1
ATOM 659 C CA . VAL A 1 87 ? -16.184 16.643 8.660 1.00 96.62 87 VAL A CA 1
ATOM 660 C C . VAL A 1 87 ? -16.800 17.822 9.413 1.00 96.62 87 VAL A C 1
ATOM 662 O O . VAL A 1 87 ? -17.708 18.485 8.913 1.00 96.62 87 VAL A O 1
ATOM 665 N N . VAL A 1 88 ? -16.293 18.066 10.621 1.00 96.25 88 VAL A N 1
A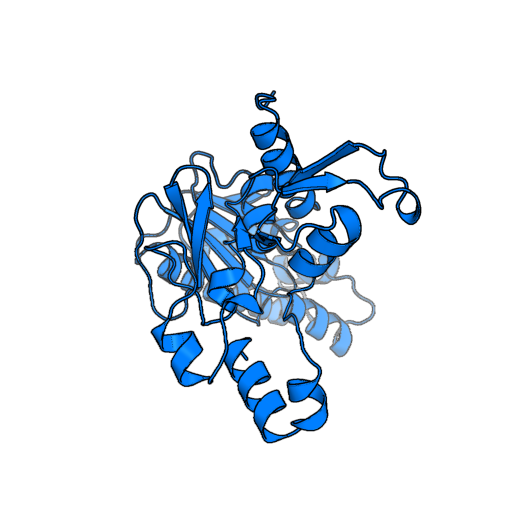TOM 666 C CA . VAL A 1 88 ? -16.719 19.146 11.529 1.00 96.25 88 VAL A CA 1
ATOM 667 C C . VAL A 1 88 ? -15.609 20.166 11.799 1.00 96.25 88 VAL A C 1
ATOM 669 O O . VAL A 1 88 ? -15.887 21.247 12.300 1.00 96.25 88 VAL A O 1
ATOM 672 N N . ASN A 1 89 ? -14.355 19.837 11.463 1.00 94.69 89 ASN A N 1
ATOM 673 C CA . ASN A 1 89 ? -13.183 20.701 11.661 1.00 94.69 89 ASN A CA 1
ATOM 674 C C . ASN A 1 89 ? -12.374 20.879 10.359 1.00 94.69 89 ASN A C 1
ATOM 676 O O . ASN A 1 89 ? -11.145 20.813 10.362 1.00 94.69 89 ASN A O 1
ATOM 680 N N . GLY A 1 90 ? -13.054 21.058 9.223 1.00 95.31 90 GLY A N 1
ATOM 681 C CA . GLY A 1 90 ? -12.433 21.076 7.889 1.00 95.31 90 GLY A CA 1
ATOM 682 C C . GLY A 1 90 ? -11.923 22.438 7.411 1.00 95.31 90 GLY A C 1
ATOM 683 O O . GLY A 1 90 ? -11.100 22.497 6.495 1.00 95.31 90 GLY A O 1
ATOM 684 N N . ALA A 1 91 ? -12.375 23.530 8.034 1.00 94.50 91 ALA A N 1
ATOM 685 C CA . ALA A 1 91 ? -12.203 24.889 7.516 1.00 94.50 91 ALA A CA 1
ATOM 686 C C . ALA A 1 91 ? -10.738 25.285 7.257 1.00 94.50 91 ALA A C 1
ATOM 688 O O . ALA A 1 91 ? -10.434 25.884 6.227 1.00 94.50 91 ALA A O 1
ATOM 689 N N . ALA A 1 92 ? -9.811 24.905 8.144 1.00 93.88 92 ALA A N 1
ATOM 690 C CA . ALA A 1 92 ? -8.384 25.212 7.991 1.00 93.88 92 ALA A CA 1
ATOM 691 C C . ALA A 1 92 ? -7.731 24.519 6.778 1.00 93.88 92 ALA A C 1
ATOM 693 O O . ALA A 1 92 ? -6.687 24.962 6.307 1.00 93.88 92 ALA A O 1
ATOM 694 N N . LEU A 1 93 ? -8.346 23.447 6.271 1.00 94.12 93 LEU A N 1
ATOM 695 C CA . LEU A 1 93 ? -7.914 22.711 5.082 1.00 94.12 93 LEU A CA 1
ATOM 696 C C . LEU A 1 93 ? -8.746 23.064 3.838 1.00 94.12 93 LEU A C 1
ATOM 698 O O . LEU A 1 93 ? -8.567 22.447 2.792 1.00 94.12 93 LEU A O 1
ATOM 702 N N . GLY A 1 94 ? -9.673 24.025 3.942 1.00 95.94 94 GLY A N 1
ATOM 703 C CA . GLY A 1 94 ? -10.593 24.376 2.858 1.00 95.94 94 GLY A CA 1
ATOM 704 C C . GLY A 1 94 ? -11.647 23.303 2.560 1.00 95.94 94 GLY A C 1
ATOM 705 O O . GLY A 1 94 ? -12.220 23.301 1.473 1.00 95.94 94 GLY A O 1
ATOM 706 N N . ILE A 1 95 ? -11.901 22.386 3.498 1.00 95.50 95 ILE A N 1
ATOM 707 C CA . ILE A 1 95 ? -12.915 21.336 3.358 1.00 95.50 95 ILE A CA 1
ATOM 708 C C . ILE A 1 95 ? -14.249 21.871 3.883 1.00 95.50 95 ILE A C 1
ATOM 710 O O . ILE A 1 95 ? -14.304 22.422 4.982 1.00 95.50 95 ILE A O 1
ATOM 714 N N . ALA A 1 96 ? -15.314 21.702 3.098 1.00 93.44 96 ALA A N 1
ATOM 715 C CA . ALA A 1 96 ? -16.655 22.138 3.471 1.00 93.44 96 ALA A CA 1
ATOM 716 C C . ALA A 1 96 ? -17.193 21.369 4.689 1.00 93.44 96 ALA A C 1
ATOM 718 O O . ALA A 1 96 ? -17.041 20.147 4.783 1.00 93.44 96 ALA A O 1
ATOM 719 N N . ASP A 1 97 ? -17.875 22.083 5.583 1.00 91.25 97 ASP A N 1
ATOM 720 C CA . ASP A 1 97 ? -18.564 21.472 6.719 1.00 91.25 97 ASP A CA 1
ATOM 721 C C . ASP A 1 97 ? -19.631 20.485 6.238 1.00 91.25 97 ASP A C 1
ATOM 723 O O . ASP A 1 97 ? -20.366 20.736 5.280 1.00 91.25 97 ASP A O 1
ATOM 727 N N . GLY A 1 98 ? -19.707 19.335 6.907 1.00 93.00 98 GLY A N 1
ATOM 728 C CA . GLY A 1 98 ? -20.627 18.262 6.540 1.00 93.00 98 GLY A CA 1
ATOM 729 C C . GLY A 1 98 ? -20.163 17.391 5.369 1.00 93.00 98 GLY A C 1
ATOM 730 O O . GLY A 1 98 ? -20.849 16.420 5.055 1.00 93.00 98 GLY A O 1
ATOM 731 N N . ALA A 1 99 ? -19.007 17.670 4.748 1.00 95.19 99 ALA A N 1
ATOM 732 C CA . ALA A 1 99 ? -18.407 16.750 3.782 1.00 95.19 99 ALA A CA 1
ATOM 733 C C . ALA A 1 99 ? -18.167 15.376 4.428 1.00 95.19 99 ALA A C 1
ATOM 735 O O . ALA A 1 99 ? -17.742 15.292 5.579 1.00 95.19 99 ALA A O 1
ATOM 736 N N . TRP A 1 100 ? -18.422 14.288 3.702 1.00 95.12 100 TRP A N 1
ATOM 737 C CA . TRP A 1 100 ? -18.201 12.944 4.235 1.00 95.12 100 TRP A CA 1
ATOM 738 C C . TRP A 1 100 ? -16.713 12.602 4.274 1.00 95.12 100 TRP A C 1
ATOM 740 O O . TRP A 1 100 ? -16.033 12.638 3.250 1.00 95.12 100 TRP A O 1
ATOM 750 N N . PHE A 1 101 ? -16.220 12.206 5.447 1.00 95.06 101 PHE A N 1
ATOM 751 C CA . PHE A 1 101 ? -14.933 11.537 5.570 1.00 95.06 101 PHE A CA 1
ATOM 752 C C . PHE A 1 101 ? -15.132 10.040 5.327 1.00 95.06 101 PHE A C 1
ATOM 754 O O . PHE A 1 101 ? -15.919 9.387 6.018 1.00 95.06 101 PHE A O 1
ATOM 761 N N . VAL A 1 102 ? -14.408 9.490 4.357 1.00 95.25 102 VAL A N 1
ATOM 762 C CA . VAL A 1 102 ? -14.483 8.076 3.975 1.00 95.25 102 VAL A CA 1
ATOM 763 C C . VAL A 1 102 ? -13.185 7.382 4.370 1.00 95.25 102 VAL A C 1
ATOM 765 O O . VAL A 1 102 ? -12.098 7.906 4.132 1.00 95.25 102 VAL A O 1
ATOM 768 N N . ALA A 1 103 ? -13.297 6.207 4.985 1.00 94.19 103 ALA A N 1
ATOM 769 C CA . ALA A 1 103 ? -12.158 5.371 5.327 1.00 94.19 103 ALA A CA 1
ATOM 770 C C . ALA A 1 103 ? -11.419 4.957 4.047 1.00 94.19 103 ALA A C 1
ATOM 772 O O . ALA A 1 103 ? -12.010 4.389 3.126 1.00 94.19 103 ALA A O 1
ATOM 773 N N . GLY A 1 104 ? -10.128 5.274 3.990 1.00 93.06 104 GLY A N 1
ATOM 774 C CA . GLY A 1 104 ? -9.276 4.951 2.854 1.00 93.06 104 GLY A CA 1
ATOM 775 C C . GLY A 1 104 ? -8.747 3.520 2.905 1.00 93.06 104 GLY A C 1
ATOM 776 O O . GLY A 1 104 ? -9.406 2.591 3.379 1.00 93.06 104 GLY A O 1
ATOM 777 N N . ALA A 1 105 ? -7.527 3.367 2.407 1.00 93.88 105 ALA A N 1
ATOM 778 C CA . ALA A 1 105 ? -6.750 2.152 2.543 1.00 93.88 105 ALA A CA 1
ATOM 779 C C . ALA A 1 105 ? -5.256 2.481 2.655 1.00 93.88 105 ALA A C 1
ATOM 781 O O . ALA A 1 105 ? -4.864 3.634 2.447 1.00 93.88 105 ALA A O 1
ATOM 782 N N . LEU A 1 106 ? -4.423 1.464 2.893 1.00 94.38 106 LEU A N 1
ATOM 783 C CA . LEU A 1 106 ? -2.982 1.562 2.655 1.00 94.38 106 LEU A CA 1
ATOM 784 C C . LEU A 1 106 ? -2.714 2.121 1.247 1.00 94.38 106 LEU A C 1
ATOM 786 O O . LEU A 1 106 ? -3.382 1.749 0.277 1.00 94.38 106 LEU A O 1
ATOM 790 N N . ASP A 1 107 ? -1.708 2.982 1.126 1.00 93.25 107 ASP A N 1
ATOM 791 C CA . ASP A 1 107 ? -1.338 3.663 -0.117 1.00 93.25 107 ASP A CA 1
ATOM 792 C C . ASP A 1 107 ? -1.098 2.706 -1.294 1.00 93.25 107 ASP A C 1
ATOM 794 O O . ASP A 1 107 ? -1.582 2.965 -2.394 1.00 93.25 107 ASP A O 1
ATOM 798 N N . HIS A 1 108 ? -0.440 1.567 -1.072 1.00 94.12 108 HIS A N 1
ATOM 799 C CA . HIS A 1 108 ? -0.247 0.533 -2.087 1.00 94.12 108 HIS A CA 1
ATOM 800 C C . HIS A 1 108 ? -1.568 -0.081 -2.571 1.00 94.12 108 HIS A C 1
ATOM 802 O O . HIS A 1 108 ? -1.720 -0.318 -3.770 1.00 94.12 108 HIS A O 1
ATOM 808 N N . TYR A 1 109 ? -2.536 -0.312 -1.676 1.00 95.38 109 TYR A N 1
ATOM 809 C CA . TYR A 1 109 ? -3.854 -0.827 -2.060 1.00 95.38 109 TYR A CA 1
ATOM 810 C C . TYR A 1 109 ? -4.663 0.239 -2.801 1.00 95.38 109 TYR A C 1
ATOM 812 O O . TYR A 1 109 ? -5.225 -0.048 -3.855 1.00 95.38 109 TYR A O 1
ATOM 820 N N . ALA A 1 110 ? -4.670 1.481 -2.304 1.00 95.44 110 ALA A N 1
ATOM 821 C CA . ALA A 1 110 ? -5.330 2.599 -2.970 1.00 95.44 110 ALA A CA 1
ATOM 822 C C . ALA A 1 110 ? -4.741 2.835 -4.371 1.00 95.44 110 ALA A C 1
ATOM 824 O O . ALA A 1 110 ? -5.481 2.930 -5.347 1.00 95.44 110 ALA A O 1
ATOM 825 N N . ALA A 1 111 ? -3.413 2.846 -4.503 1.00 94.75 111 ALA A N 1
ATOM 826 C CA . ALA A 1 111 ? -2.743 3.005 -5.787 1.00 94.75 111 ALA A CA 1
ATOM 827 C C . ALA A 1 111 ? -3.059 1.860 -6.751 1.00 94.75 111 ALA A C 1
ATOM 829 O O . ALA A 1 111 ? -3.305 2.109 -7.928 1.00 94.75 111 ALA A O 1
ATOM 830 N N . ALA A 1 112 ? -3.105 0.618 -6.268 1.00 94.88 112 ALA A N 1
ATOM 831 C CA . ALA A 1 112 ? -3.490 -0.513 -7.097 1.00 94.88 112 ALA A CA 1
ATOM 832 C C . ALA A 1 112 ? -4.948 -0.383 -7.582 1.00 94.88 112 ALA A C 1
ATOM 834 O O . ALA A 1 112 ? -5.209 -0.534 -8.775 1.00 94.88 112 ALA A O 1
ATOM 835 N N . VAL A 1 113 ? -5.889 -0.022 -6.701 1.00 95.06 113 VAL A N 1
ATOM 836 C CA . VAL A 1 113 ? -7.295 0.222 -7.073 1.00 95.06 113 VAL A CA 1
ATOM 837 C C . VAL A 1 113 ? -7.413 1.345 -8.100 1.00 95.06 113 VAL A C 1
ATOM 839 O O . VAL A 1 113 ? -8.026 1.140 -9.144 1.00 95.06 113 VAL A O 1
ATOM 842 N N . GLY A 1 114 ? -6.769 2.495 -7.879 1.00 94.38 114 GLY A N 1
ATOM 843 C CA . GLY A 1 114 ? -6.793 3.602 -8.841 1.00 94.38 114 GLY A CA 1
ATOM 844 C C . GLY A 1 114 ? -6.123 3.270 -10.179 1.00 94.38 114 GLY A C 1
ATOM 845 O O . GLY A 1 114 ? -6.496 3.812 -11.219 1.00 94.38 114 GLY A O 1
ATOM 846 N N . ALA A 1 115 ? -5.183 2.322 -10.181 1.00 93.25 115 ALA A N 1
ATOM 847 C CA . ALA A 1 115 ? -4.585 1.775 -11.392 1.00 93.25 115 ALA A CA 1
ATOM 848 C C . ALA A 1 115 ? -5.501 0.766 -12.119 1.00 93.25 115 ALA A C 1
ATOM 850 O O . ALA A 1 115 ? -5.232 0.422 -13.271 1.00 93.25 115 ALA A O 1
ATOM 851 N N . GLY A 1 116 ? -6.599 0.330 -11.493 1.00 92.44 116 GLY A N 1
ATOM 852 C CA . GLY A 1 116 ? -7.574 -0.604 -12.055 1.00 92.44 116 GLY A CA 1
ATOM 853 C C . GLY A 1 116 ? -7.409 -2.056 -11.598 1.00 92.44 116 GLY A C 1
ATOM 854 O O . GLY A 1 116 ? -7.809 -2.953 -12.337 1.00 92.44 116 GLY A O 1
ATOM 855 N N . LEU A 1 117 ? -6.826 -2.304 -10.415 1.00 93.31 117 LEU A N 1
ATOM 856 C CA . LEU A 1 117 ? -6.607 -3.650 -9.850 1.00 93.31 117 LEU A CA 1
ATOM 857 C C . LEU A 1 117 ? -7.861 -4.534 -9.881 1.00 93.31 117 LEU A C 1
ATOM 859 O O . LEU A 1 117 ? -7.757 -5.727 -10.143 1.00 93.31 117 LEU A O 1
ATOM 863 N N . GLU A 1 118 ? -9.031 -3.945 -9.639 1.00 85.19 118 GLU A N 1
ATOM 864 C CA . GLU A 1 118 ? -10.317 -4.651 -9.571 1.00 85.19 118 GLU A CA 1
ATOM 865 C C . GLU A 1 118 ? -10.872 -5.075 -10.944 1.00 85.19 118 GLU A C 1
ATOM 867 O O . GLU A 1 118 ? -11.944 -5.677 -11.018 1.00 85.19 118 GLU A O 1
ATOM 872 N N . GLY A 1 119 ? -10.147 -4.779 -12.028 1.00 80.94 119 GLY A N 1
ATOM 873 C CA . GLY A 1 119 ? -10.425 -5.274 -13.373 1.00 80.94 119 GLY A CA 1
ATOM 874 C C . GLY A 1 119 ? -9.925 -6.704 -13.616 1.00 80.94 119 GLY A C 1
ATOM 875 O O . GLY A 1 119 ? -9.514 -7.421 -12.707 1.00 80.94 119 GLY A O 1
ATOM 876 N N . ALA A 1 120 ? -9.928 -7.121 -14.885 1.00 70.94 120 ALA A N 1
ATOM 877 C CA . ALA A 1 120 ? -9.627 -8.499 -15.290 1.00 70.94 120 ALA A CA 1
ATOM 878 C C . ALA A 1 120 ? -8.220 -8.998 -14.899 1.00 70.94 120 ALA A C 1
ATOM 880 O O . ALA A 1 120 ? -8.030 -10.202 -14.743 1.00 70.94 120 ALA A O 1
ATOM 881 N N . ALA A 1 121 ? -7.247 -8.096 -14.730 1.00 77.38 121 ALA A N 1
ATOM 882 C CA . ALA A 1 121 ? -5.876 -8.465 -14.385 1.00 77.38 121 ALA A CA 1
ATOM 883 C C . ALA A 1 121 ? -5.738 -8.978 -12.938 1.00 77.38 121 ALA A C 1
ATOM 885 O O . ALA A 1 121 ? -4.935 -9.874 -12.686 1.00 77.38 121 ALA A O 1
ATOM 886 N N . GLY A 1 122 ? -6.479 -8.410 -11.974 1.00 89.88 122 GLY A N 1
ATOM 887 C CA . GLY A 1 122 ? -6.426 -8.794 -10.552 1.00 89.88 122 GLY A CA 1
ATOM 888 C C . GLY A 1 122 ? -5.064 -8.616 -9.857 1.00 89.88 122 GLY A C 1
ATOM 889 O O . GLY A 1 122 ? -4.934 -8.942 -8.673 1.00 89.88 122 GLY A O 1
ATOM 890 N N . VAL A 1 123 ? -4.048 -8.117 -10.574 1.00 96.25 123 VAL A N 1
ATOM 891 C CA . VAL A 1 123 ? -2.668 -7.936 -10.114 1.00 96.25 123 VAL A CA 1
ATOM 892 C C . VAL A 1 123 ? -2.125 -6.598 -10.611 1.00 96.25 123 VAL A C 1
ATOM 894 O O . VAL A 1 123 ? -2.223 -6.260 -11.794 1.00 96.25 123 VAL A O 1
ATOM 897 N N . ALA A 1 124 ? -1.509 -5.850 -9.704 1.00 96.00 124 ALA A N 1
ATOM 898 C CA . ALA A 1 124 ? -0.819 -4.606 -9.995 1.00 96.00 124 ALA A CA 1
ATOM 899 C C . ALA A 1 124 ? 0.557 -4.593 -9.332 1.00 96.00 124 ALA A C 1
ATOM 901 O O . ALA A 1 124 ? 0.758 -5.170 -8.266 1.00 96.00 124 ALA A O 1
ATOM 902 N N . GLU A 1 125 ? 1.501 -3.888 -9.935 1.00 95.56 125 GLU A N 1
ATOM 903 C CA . GLU A 1 125 ? 2.800 -3.608 -9.345 1.00 95.56 125 GLU A CA 1
ATOM 904 C C . GLU A 1 125 ? 3.179 -2.137 -9.476 1.00 95.56 125 GLU A C 1
ATOM 906 O O . GLU A 1 125 ? 2.688 -1.394 -10.336 1.00 95.56 125 GLU A O 1
ATOM 911 N N . SER A 1 126 ? 4.073 -1.721 -8.590 1.00 93.75 126 SER A N 1
ATOM 912 C CA . SER A 1 126 ? 4.734 -0.432 -8.653 1.00 93.75 126 SER A CA 1
ATOM 913 C C . SER A 1 126 ? 6.241 -0.630 -8.667 1.00 93.75 126 SER A C 1
ATOM 915 O O . SER A 1 126 ? 6.816 -1.263 -7.777 1.00 93.75 126 SER A O 1
ATOM 917 N N . THR A 1 127 ? 6.878 -0.029 -9.669 1.00 91.19 127 THR A N 1
ATOM 918 C CA . THR A 1 127 ? 8.329 0.081 -9.777 1.00 91.19 127 THR A CA 1
ATOM 919 C C . THR A 1 127 ? 8.728 1.516 -9.417 1.00 91.19 127 THR A C 1
ATOM 921 O O . THR A 1 127 ? 8.935 2.362 -10.294 1.00 91.19 127 THR A O 1
ATOM 924 N N . GLY A 1 128 ? 8.764 1.814 -8.115 1.00 86.50 128 GLY A N 1
ATOM 925 C CA . GLY A 1 128 ? 9.133 3.117 -7.549 1.00 86.50 128 GLY A CA 1
ATOM 926 C C . GLY A 1 128 ? 10.372 3.018 -6.662 1.00 86.50 128 GLY A C 1
ATOM 927 O O . GLY A 1 128 ? 11.231 2.175 -6.900 1.00 86.50 128 GLY A O 1
ATOM 928 N N . THR A 1 129 ? 10.468 3.853 -5.622 1.00 84.69 129 THR A N 1
ATOM 929 C CA . THR A 1 129 ? 11.550 3.775 -4.618 1.00 84.69 129 THR A CA 1
ATOM 930 C C . THR A 1 129 ? 11.687 2.365 -4.040 1.00 84.69 129 THR A C 1
ATOM 932 O O . THR A 1 129 ? 12.800 1.870 -3.881 1.00 84.69 129 THR A O 1
ATOM 935 N N . VAL A 1 130 ? 10.549 1.714 -3.800 1.00 90.00 130 VAL A N 1
ATOM 936 C CA . VAL A 1 130 ? 10.427 0.291 -3.477 1.00 90.00 130 VAL A CA 1
ATOM 937 C C . VAL A 1 130 ? 9.750 -0.439 -4.633 1.00 90.00 130 VAL A C 1
ATOM 939 O O . VAL A 1 130 ? 9.022 0.171 -5.426 1.00 90.00 130 VAL A O 1
ATOM 942 N N . LEU A 1 131 ? 9.966 -1.748 -4.710 1.00 94.00 131 LEU A N 1
ATOM 943 C CA . LEU A 1 131 ? 9.105 -2.629 -5.488 1.00 94.00 131 LEU A CA 1
ATOM 944 C C . LEU A 1 131 ? 7.933 -3.056 -4.631 1.00 94.00 131 LEU A C 1
ATOM 946 O O . LEU A 1 131 ? 8.122 -3.435 -3.480 1.00 94.00 131 LEU A O 1
ATOM 950 N N . ALA A 1 132 ? 6.742 -3.045 -5.205 1.00 95.81 132 ALA A N 1
ATOM 951 C CA . ALA A 1 132 ? 5.565 -3.605 -4.568 1.00 95.81 132 ALA A CA 1
ATOM 952 C C . ALA A 1 132 ? 4.717 -4.321 -5.608 1.00 95.81 132 ALA A C 1
ATOM 954 O O . ALA A 1 132 ? 4.543 -3.818 -6.716 1.00 95.81 132 ALA A O 1
ATOM 955 N N . ALA A 1 133 ? 4.167 -5.467 -5.233 1.00 97.00 133 ALA A N 1
ATOM 956 C CA . ALA A 1 133 ? 3.211 -6.207 -6.031 1.00 97.00 133 ALA A CA 1
ATOM 957 C C . ALA A 1 133 ? 1.987 -6.513 -5.163 1.00 97.00 133 ALA A C 1
ATOM 959 O O . ALA A 1 133 ? 2.112 -7.015 -4.043 1.00 97.00 133 ALA A O 1
ATOM 960 N N . VAL A 1 134 ? 0.809 -6.183 -5.681 1.00 97.31 134 VAL A N 1
ATOM 961 C CA . VAL A 1 134 ? -0.485 -6.328 -5.020 1.00 97.31 134 VAL A CA 1
ATOM 962 C C . VAL A 1 134 ? -1.369 -7.226 -5.868 1.00 97.31 134 VAL A C 1
ATOM 964 O O . VAL A 1 134 ? -1.525 -7.007 -7.068 1.00 97.31 134 VAL A O 1
ATOM 967 N N . ARG A 1 135 ? -1.991 -8.211 -5.230 1.00 96.50 135 ARG A N 1
ATOM 968 C CA . ARG A 1 135 ? -3.021 -9.060 -5.827 1.00 96.50 135 ARG A CA 1
ATOM 969 C C . ARG A 1 135 ? -4.313 -8.936 -5.040 1.00 96.50 135 ARG A C 1
ATOM 971 O O . ARG A 1 135 ? -4.289 -8.931 -3.809 1.00 96.50 135 ARG A O 1
ATOM 978 N N . GLN A 1 136 ? -5.433 -8.896 -5.746 1.00 95.38 136 GLN A N 1
ATOM 979 C CA . GLN A 1 136 ? -6.750 -9.066 -5.148 1.00 95.38 136 GLN A CA 1
ATOM 980 C C . GLN A 1 136 ? -7.158 -10.541 -5.168 1.00 95.38 136 GLN A C 1
ATOM 982 O O . GLN A 1 136 ? -6.895 -11.266 -6.127 1.00 95.38 136 GLN A O 1
ATOM 987 N N . MET A 1 137 ? -7.789 -10.993 -4.090 1.00 94.25 137 MET A N 1
ATOM 988 C CA . MET A 1 137 ? -8.172 -12.386 -3.880 1.00 94.25 137 MET A CA 1
ATOM 989 C C . MET A 1 137 ? -9.593 -12.470 -3.325 1.00 94.25 137 MET A C 1
ATOM 991 O O . MET A 1 137 ? -9.997 -11.632 -2.519 1.00 94.25 137 MET A O 1
ATOM 995 N N . ASP A 1 138 ? -10.323 -13.521 -3.691 1.00 93.00 138 ASP A N 1
ATOM 996 C CA . ASP A 1 138 ? -11.666 -13.787 -3.154 1.00 93.00 138 ASP A CA 1
ATOM 997 C C . ASP A 1 138 ? -11.644 -14.574 -1.833 1.00 93.00 138 ASP A C 1
ATOM 999 O O . ASP A 1 138 ? -12.646 -14.638 -1.127 1.00 93.00 138 ASP A O 1
ATOM 1003 N N . ALA A 1 139 ? -10.503 -15.169 -1.474 1.00 93.38 139 ALA A N 1
ATOM 1004 C CA . ALA A 1 139 ? -10.346 -15.958 -0.258 1.00 93.38 139 ALA A CA 1
ATOM 1005 C C . ALA A 1 139 ? -9.145 -15.489 0.565 1.00 93.38 139 ALA A C 1
ATOM 1007 O O . ALA A 1 139 ? -8.100 -15.113 0.026 1.00 93.38 139 ALA A O 1
ATOM 1008 N N . TYR A 1 140 ? -9.285 -15.561 1.888 1.00 93.81 140 TYR A N 1
ATOM 1009 C CA . TYR A 1 140 ? -8.184 -15.298 2.802 1.00 93.81 140 TYR A CA 1
ATOM 1010 C C . TYR A 1 140 ? -7.157 -16.432 2.722 1.00 93.81 140 TYR A C 1
ATOM 1012 O O . TYR A 1 140 ? -7.425 -17.557 3.140 1.00 93.81 140 TYR A O 1
ATOM 1020 N N . ASN A 1 141 ? -5.977 -16.125 2.188 1.00 92.81 141 ASN A N 1
ATOM 1021 C CA . ASN A 1 141 ? -4.872 -17.067 2.044 1.00 92.81 141 ASN A CA 1
ATOM 1022 C C . ASN A 1 141 ? -3.553 -16.354 2.409 1.00 92.81 141 ASN A C 1
ATOM 1024 O O . ASN A 1 141 ? -2.952 -15.713 1.542 1.00 92.81 141 ASN A O 1
ATOM 1028 N N . PRO A 1 142 ? -3.125 -16.364 3.683 1.00 92.38 142 PRO A N 1
ATOM 1029 C CA . PRO A 1 142 ? -1.904 -15.686 4.099 1.00 92.38 142 PRO A CA 1
ATOM 1030 C C . PRO A 1 142 ? -0.661 -16.501 3.720 1.00 92.38 142 PRO A C 1
ATOM 1032 O O . PRO A 1 142 ? -0.611 -17.712 3.929 1.00 92.38 142 PRO A O 1
ATOM 1035 N N . ILE A 1 143 ? 0.369 -15.821 3.214 1.00 93.00 143 ILE A N 1
ATOM 1036 C CA . ILE A 1 143 ? 1.670 -16.416 2.880 1.00 93.00 143 ILE A CA 1
ATOM 1037 C C . ILE A 1 143 ? 2.767 -15.668 3.631 1.00 93.00 143 ILE A C 1
ATOM 1039 O O . ILE A 1 143 ? 2.734 -14.442 3.746 1.00 93.00 143 ILE A O 1
ATOM 1043 N N . TYR A 1 144 ? 3.747 -16.410 4.149 1.00 90.75 144 TYR A N 1
ATOM 1044 C CA . TYR A 1 144 ? 4.918 -15.817 4.787 1.00 90.75 144 TYR A CA 1
ATOM 1045 C C . TYR A 1 144 ? 5.662 -14.889 3.814 1.00 90.75 144 TYR A C 1
ATOM 1047 O O . TYR A 1 144 ? 5.905 -15.250 2.667 1.00 90.75 144 TYR A O 1
ATOM 1055 N N . GLY A 1 145 ? 6.036 -13.697 4.280 1.00 90.88 145 GLY A N 1
ATOM 1056 C CA . GLY A 1 145 ? 6.641 -12.665 3.432 1.00 90.88 145 GLY A CA 1
ATOM 1057 C C . GLY A 1 145 ? 5.629 -11.773 2.704 1.00 90.88 145 GLY A C 1
ATOM 1058 O O . GLY A 1 145 ? 6.042 -10.867 1.987 1.00 90.88 145 GLY A O 1
ATOM 1059 N N . CYS A 1 146 ? 4.323 -11.976 2.908 1.00 94.62 146 CYS A N 1
ATOM 1060 C CA . CYS A 1 146 ? 3.277 -11.086 2.409 1.00 94.62 146 CYS A CA 1
ATOM 1061 C C . CYS A 1 146 ? 2.465 -10.452 3.541 1.00 94.62 146 CYS A C 1
ATOM 1063 O O . CYS A 1 146 ? 2.193 -11.072 4.570 1.00 94.62 146 CYS A O 1
ATOM 1065 N N . CYS A 1 147 ? 1.982 -9.240 3.292 1.00 94.25 147 CYS A N 1
ATOM 1066 C CA . CYS A 1 147 ? 0.868 -8.652 4.024 1.00 94.25 147 CYS A CA 1
ATOM 1067 C C . CYS A 1 147 ? -0.439 -9.149 3.397 1.00 94.25 147 CYS A C 1
ATOM 1069 O O . CYS A 1 147 ? -0.547 -9.238 2.175 1.00 94.25 147 CYS A O 1
ATOM 1071 N N . THR A 1 148 ? -1.421 -9.521 4.220 1.00 94.81 148 THR A N 1
ATOM 1072 C CA . THR A 1 148 ? -2.757 -9.917 3.749 1.00 94.81 148 THR A CA 1
ATOM 1073 C C . THR A 1 148 ? -3.803 -9.098 4.487 1.00 94.81 148 THR A C 1
ATOM 1075 O O . THR A 1 148 ? -3.956 -9.256 5.698 1.00 94.81 148 THR A O 1
ATOM 1078 N N . ALA A 1 149 ? -4.504 -8.236 3.758 1.00 94.25 149 ALA A N 1
ATOM 1079 C CA . ALA A 1 149 ? -5.459 -7.279 4.302 1.00 94.25 149 ALA A CA 1
ATOM 1080 C C . ALA A 1 149 ? -6.873 -7.565 3.809 1.00 94.25 149 ALA A C 1
ATOM 1082 O O . ALA A 1 149 ? -7.067 -8.193 2.766 1.00 94.25 149 ALA A O 1
ATOM 1083 N N . ALA A 1 150 ? -7.866 -7.075 4.545 1.00 92.75 150 ALA A N 1
ATOM 1084 C CA . ALA A 1 150 ? -9.227 -7.026 4.039 1.00 92.75 150 ALA A CA 1
ATOM 1085 C C . ALA A 1 150 ? -9.343 -5.979 2.918 1.00 92.75 150 ALA A C 1
ATOM 1087 O O . ALA A 1 150 ? -8.705 -4.929 2.963 1.00 92.75 150 ALA A O 1
ATOM 1088 N N . ALA A 1 151 ? -10.172 -6.280 1.925 1.00 91.62 151 ALA A N 1
ATOM 1089 C CA . ALA A 1 151 ? -10.572 -5.371 0.863 1.00 91.62 151 ALA A CA 1
ATOM 1090 C C . ALA A 1 151 ? -12.092 -5.147 0.907 1.00 91.62 151 ALA A C 1
ATOM 1092 O O . ALA A 1 151 ? -12.836 -5.856 1.595 1.00 91.62 151 ALA A O 1
ATOM 1093 N N . ALA A 1 152 ? -12.571 -4.170 0.137 1.00 86.12 152 ALA A N 1
ATOM 1094 C CA . ALA A 1 152 ? -14.001 -3.947 -0.033 1.00 86.12 152 ALA A CA 1
ATOM 1095 C C . ALA A 1 152 ? -14.701 -5.187 -0.632 1.00 86.12 152 ALA A C 1
ATOM 1097 O O . ALA A 1 152 ? -14.096 -5.996 -1.338 1.00 86.12 152 ALA A O 1
ATOM 1098 N N . GLY A 1 153 ? -15.996 -5.343 -0.341 1.00 85.25 153 GLY A N 1
ATOM 1099 C CA . GLY A 1 153 ? -16.817 -6.417 -0.916 1.00 85.25 153 GLY A CA 1
ATOM 1100 C C . GLY A 1 153 ? -16.493 -7.831 -0.416 1.00 85.25 153 GLY A C 1
ATOM 1101 O O . GLY A 1 153 ? -16.814 -8.796 -1.100 1.00 85.25 153 GLY A O 1
ATOM 1102 N N . GLY A 1 154 ? -15.852 -7.971 0.751 1.00 88.00 154 GLY A N 1
ATOM 1103 C CA . GLY A 1 154 ? -15.516 -9.280 1.334 1.00 88.00 154 GLY A CA 1
ATOM 1104 C C . GLY A 1 154 ? -14.307 -9.968 0.693 1.00 88.00 154 GLY A C 1
ATOM 1105 O O . GLY A 1 154 ? -14.075 -11.148 0.937 1.00 88.00 154 GLY A O 1
ATOM 1106 N N . ARG A 1 155 ? -13.543 -9.234 -0.121 1.00 92.62 155 ARG A N 1
ATOM 1107 C CA . ARG A 1 155 ? -12.302 -9.697 -0.745 1.00 92.62 155 ARG A CA 1
ATOM 1108 C C . ARG A 1 155 ? -11.090 -9.399 0.135 1.00 92.62 155 ARG A C 1
ATOM 1110 O O . ARG A 1 155 ? -11.204 -8.802 1.206 1.00 92.62 155 ARG A O 1
ATOM 1117 N N . TYR A 1 156 ? -9.914 -9.784 -0.347 1.00 94.94 156 TYR A N 1
ATOM 1118 C CA . TYR A 1 156 ? -8.642 -9.585 0.334 1.00 94.94 156 TYR A CA 1
ATOM 1119 C C . TYR A 1 156 ? -7.581 -9.045 -0.618 1.00 94.94 156 TYR A C 1
ATOM 1121 O O . TYR A 1 156 ? -7.574 -9.371 -1.806 1.00 94.94 156 TYR A O 1
ATOM 1129 N N . TYR A 1 157 ? -6.652 -8.265 -0.080 1.00 95.94 157 TYR A N 1
ATOM 1130 C CA . TYR A 1 157 ? -5.415 -7.914 -0.763 1.00 95.94 157 TYR A CA 1
ATOM 1131 C C . TYR A 1 157 ? -4.272 -8.773 -0.245 1.00 95.94 157 TYR A C 1
ATOM 1133 O O . TYR A 1 157 ? -4.200 -9.072 0.947 1.00 95.94 157 TYR A O 1
ATOM 1141 N N . ARG A 1 158 ? -3.351 -9.125 -1.138 1.00 96.19 158 ARG A N 1
ATOM 1142 C CA . ARG A 1 158 ? -2.037 -9.658 -0.794 1.00 96.19 158 ARG A CA 1
ATOM 1143 C C . ARG A 1 158 ? -0.973 -8.735 -1.361 1.00 96.19 158 ARG A C 1
ATOM 1145 O O . ARG A 1 158 ? -0.962 -8.497 -2.565 1.00 96.19 158 ARG A O 1
ATOM 1152 N N . LEU A 1 159 ? -0.090 -8.246 -0.501 1.00 96.50 159 LEU A N 1
ATOM 1153 C CA . LEU A 1 159 ? 1.017 -7.362 -0.852 1.00 96.50 159 LEU A CA 1
ATOM 1154 C C . LEU A 1 159 ? 2.344 -8.029 -0.502 1.00 96.50 159 LEU A C 1
ATOM 1156 O O . LEU A 1 159 ? 2.532 -8.499 0.619 1.00 96.50 159 LEU A O 1
ATOM 1160 N N . ALA A 1 160 ? 3.277 -8.003 -1.445 1.00 96.06 160 ALA A N 1
ATOM 1161 C CA . ALA A 1 160 ? 4.692 -8.234 -1.193 1.00 96.06 160 ALA A CA 1
ATOM 1162 C C . ALA A 1 160 ? 5.486 -7.031 -1.701 1.00 96.06 160 ALA A C 1
ATOM 1164 O O . ALA A 1 160 ? 5.102 -6.401 -2.688 1.00 96.06 160 ALA A O 1
ATOM 1165 N N . PHE A 1 161 ? 6.586 -6.706 -1.031 1.00 94.81 161 PHE A N 1
ATOM 1166 C CA . PHE A 1 161 ? 7.429 -5.580 -1.404 1.00 94.81 161 PHE A CA 1
ATOM 1167 C C . PHE A 1 161 ? 8.901 -5.882 -1.145 1.00 94.81 161 PHE A C 1
ATOM 1169 O O . PHE A 1 161 ? 9.237 -6.712 -0.303 1.00 94.81 161 PHE A O 1
ATOM 1176 N N . ASP A 1 162 ? 9.768 -5.177 -1.864 1.00 94.19 162 ASP A N 1
ATOM 1177 C CA . ASP A 1 162 ? 11.216 -5.235 -1.699 1.00 94.19 162 ASP A CA 1
ATOM 1178 C C . ASP A 1 162 ? 11.805 -3.818 -1.732 1.00 94.19 162 ASP A C 1
ATOM 1180 O O . ASP A 1 162 ? 11.359 -2.955 -2.494 1.00 94.19 162 ASP A O 1
ATOM 1184 N N . GLY A 1 163 ? 12.806 -3.567 -0.887 1.00 86.69 163 GLY A N 1
ATOM 1185 C CA . GLY A 1 163 ? 13.471 -2.266 -0.795 1.00 86.69 163 GLY A CA 1
ATOM 1186 C C . GLY A 1 163 ? 14.298 -1.897 -2.033 1.00 86.69 163 GLY A C 1
ATOM 1187 O O . GLY A 1 163 ? 14.566 -0.719 -2.252 1.00 86.69 163 GLY A O 1
ATOM 1188 N N . HIS A 1 164 ? 14.671 -2.873 -2.862 1.00 83.44 164 HIS A N 1
ATOM 1189 C CA . HIS A 1 164 ? 15.524 -2.697 -4.038 1.00 83.44 164 HIS A CA 1
ATOM 1190 C C . HIS A 1 164 ? 14.703 -2.326 -5.284 1.00 83.44 164 HIS A C 1
ATOM 1192 O O . HIS A 1 164 ? 14.601 -3.086 -6.252 1.00 83.44 164 HIS A O 1
ATOM 1198 N N . GLY A 1 165 ? 14.089 -1.141 -5.246 1.00 84.69 165 GLY A N 1
ATOM 1199 C CA . GLY A 1 165 ? 13.320 -0.572 -6.354 1.00 84.69 165 GLY A CA 1
ATOM 1200 C C . GLY A 1 165 ? 14.149 0.197 -7.383 1.00 84.69 165 GLY A C 1
ATOM 1201 O O . GLY A 1 165 ? 15.350 -0.004 -7.556 1.00 84.69 165 GLY A O 1
ATOM 1202 N N . ALA A 1 166 ? 13.487 1.135 -8.060 1.00 83.69 166 ALA A N 1
ATOM 1203 C CA . ALA A 1 166 ? 14.108 2.103 -8.963 1.00 83.69 166 ALA A CA 1
ATOM 1204 C C . ALA A 1 166 ? 15.075 3.062 -8.241 1.00 83.69 166 ALA A C 1
ATOM 1206 O O . ALA A 1 166 ? 15.915 3.681 -8.891 1.00 83.69 166 ALA A O 1
ATOM 1207 N N . SER A 1 167 ? 15.016 3.132 -6.907 1.00 86.75 167 SER A N 1
ATOM 1208 C CA . SER A 1 167 ? 15.969 3.875 -6.073 1.00 86.75 167 SER A CA 1
ATOM 1209 C C . SER A 1 167 ? 17.423 3.450 -6.301 1.00 86.75 167 SER A C 1
ATOM 1211 O O . SER A 1 167 ? 18.311 4.292 -6.233 1.00 86.75 167 SER A O 1
ATOM 1213 N N . MET A 1 168 ? 17.682 2.188 -6.668 1.00 91.06 168 MET A N 1
ATOM 1214 C CA . MET A 1 168 ? 19.031 1.736 -7.037 1.00 91.06 168 MET A CA 1
ATOM 1215 C C . MET A 1 168 ? 19.573 2.467 -8.272 1.00 91.06 168 MET A C 1
ATOM 1217 O O . MET A 1 168 ? 20.764 2.762 -8.361 1.00 91.06 168 MET A O 1
ATOM 1221 N N . LEU A 1 169 ? 18.700 2.778 -9.234 1.00 92.06 169 LEU A N 1
ATOM 1222 C CA . LEU A 1 169 ? 19.074 3.527 -10.429 1.00 92.06 169 LEU A CA 1
ATOM 1223 C C . LEU A 1 169 ? 19.292 5.012 -10.111 1.00 92.06 169 LEU A C 1
ATOM 1225 O O . LEU A 1 169 ? 20.229 5.614 -10.631 1.00 92.06 169 LEU A O 1
ATOM 1229 N N . GLU A 1 170 ? 18.469 5.587 -9.233 1.00 91.31 170 GLU A N 1
ATOM 1230 C CA . GLU A 1 170 ? 18.652 6.954 -8.727 1.00 91.31 170 GLU A CA 1
ATOM 1231 C C . GLU A 1 170 ? 19.964 7.085 -7.935 1.00 91.31 170 GLU A C 1
ATOM 1233 O O . GLU A 1 170 ? 20.710 8.051 -8.096 1.00 91.31 170 GLU A O 1
ATOM 1238 N N . GLU A 1 171 ? 20.305 6.083 -7.125 1.00 93.25 171 GLU A N 1
ATOM 1239 C CA . GLU A 1 171 ? 21.572 6.040 -6.404 1.00 93.25 171 GLU A CA 1
ATOM 1240 C C . GLU A 1 171 ? 22.766 5.908 -7.358 1.00 93.25 171 GLU A C 1
ATOM 1242 O O . GLU A 1 171 ? 23.736 6.662 -7.227 1.00 93.25 171 GLU A O 1
ATOM 1247 N N . TYR A 1 172 ? 22.682 5.026 -8.359 1.00 95.94 172 TYR A N 1
ATOM 1248 C CA . TYR A 1 172 ? 23.712 4.904 -9.390 1.00 95.94 172 TYR A CA 1
ATOM 1249 C C . TYR A 1 172 ? 23.910 6.221 -10.151 1.00 95.94 172 TYR A C 1
ATOM 1251 O O . TYR A 1 172 ? 25.044 6.676 -10.316 1.00 95.94 172 TYR A O 1
ATOM 1259 N N . GLN A 1 173 ? 22.817 6.869 -10.571 1.00 96.06 173 GLN A N 1
ATOM 1260 C CA . GLN A 1 173 ? 22.849 8.184 -11.211 1.00 96.06 173 GLN A CA 1
ATOM 1261 C C . GLN A 1 173 ? 23.583 9.192 -10.319 1.00 96.06 173 GLN A C 1
ATOM 1263 O O . GLN A 1 173 ? 24.534 9.831 -10.766 1.00 96.06 173 GLN A O 1
ATOM 1268 N N . ARG A 1 174 ? 23.194 9.300 -9.045 1.00 96.44 174 ARG A N 1
ATOM 1269 C CA . ARG A 1 174 ? 23.787 10.244 -8.089 1.00 96.44 174 ARG A CA 1
ATOM 1270 C C . ARG A 1 174 ? 25.293 10.029 -7.902 1.00 96.44 174 ARG A C 1
ATOM 1272 O O . ARG A 1 174 ? 26.028 11.007 -7.782 1.00 96.44 174 ARG A O 1
ATOM 1279 N N . LEU A 1 175 ? 25.746 8.777 -7.843 1.00 97.44 175 LEU A N 1
ATOM 1280 C CA . LEU A 1 175 ? 27.141 8.429 -7.550 1.00 97.44 175 LEU A CA 1
ATOM 1281 C C . LEU A 1 175 ? 28.051 8.438 -8.782 1.00 97.44 175 LEU A C 1
ATOM 1283 O O . LEU A 1 175 ? 29.211 8.834 -8.677 1.00 97.44 175 LEU A O 1
ATOM 1287 N N . HIS A 1 176 ? 27.546 8.006 -9.937 1.00 97.12 176 HIS A N 1
ATOM 1288 C CA . HIS A 1 176 ? 28.375 7.706 -11.108 1.00 97.12 176 HIS A CA 1
ATOM 1289 C C . HIS A 1 176 ? 28.055 8.564 -12.333 1.00 97.12 176 HIS A C 1
ATOM 1291 O O . HIS A 1 176 ? 28.913 8.713 -13.200 1.00 97.12 176 HIS A O 1
ATOM 1297 N N . ALA A 1 177 ? 26.857 9.148 -12.412 1.00 96.62 177 ALA A N 1
ATOM 1298 C CA . ALA A 1 177 ? 26.420 9.946 -13.555 1.00 96.62 177 ALA A CA 1
ATOM 1299 C C . ALA A 1 177 ? 25.562 11.164 -13.141 1.00 96.62 177 ALA A C 1
ATOM 1301 O O . ALA A 1 177 ? 24.474 11.353 -13.685 1.00 96.62 177 ALA A O 1
ATOM 1302 N N . PRO A 1 178 ? 26.027 12.040 -12.223 1.00 96.44 178 PRO A N 1
ATOM 1303 C CA . PRO A 1 178 ? 25.191 13.090 -11.623 1.00 96.44 178 PRO A CA 1
ATOM 1304 C C . PRO A 1 178 ? 24.711 14.163 -12.614 1.00 96.44 178 PRO A C 1
ATOM 1306 O O . PRO A 1 178 ? 23.853 14.973 -12.279 1.00 96.44 178 PRO A O 1
ATOM 1309 N N . LYS A 1 179 ? 25.283 14.199 -13.825 1.00 96.00 179 LYS A N 1
ATOM 1310 C CA . LYS A 1 179 ? 24.884 15.106 -14.911 1.00 96.00 179 LYS A CA 1
ATOM 1311 C C . LYS A 1 179 ? 23.872 14.492 -15.881 1.00 96.00 179 LYS A C 1
ATOM 1313 O O . LYS A 1 179 ? 23.302 15.238 -16.667 1.00 96.00 179 LYS A O 1
ATOM 1318 N N . ALA A 1 180 ? 23.698 13.171 -15.862 1.00 95.62 180 ALA A N 1
ATOM 1319 C CA . ALA A 1 180 ? 22.745 12.476 -16.715 1.00 95.62 180 ALA A CA 1
ATOM 1320 C C . ALA A 1 180 ? 21.394 12.372 -16.005 1.00 95.62 180 ALA A C 1
ATOM 1322 O O . ALA A 1 180 ? 21.336 12.199 -14.787 1.00 95.62 180 ALA A O 1
ATOM 1323 N N . SER A 1 181 ? 20.304 12.436 -16.757 1.00 94.75 181 SER A N 1
ATOM 1324 C CA . SER A 1 181 ? 18.977 12.081 -16.262 1.00 94.75 181 SER A CA 1
ATOM 1325 C C . SER A 1 181 ? 18.795 10.559 -16.206 1.00 94.75 181 SER A C 1
ATOM 1327 O O . SER A 1 181 ? 19.462 9.798 -16.910 1.00 94.75 181 SER A O 1
ATOM 1329 N N . VAL A 1 182 ? 17.844 10.093 -15.393 1.00 92.31 182 VAL A N 1
ATOM 1330 C CA . VAL A 1 182 ? 17.478 8.666 -15.333 1.00 92.31 182 VAL A CA 1
ATOM 1331 C C . VAL A 1 182 ? 17.006 8.151 -16.702 1.00 92.31 182 VAL A C 1
ATOM 1333 O O . VAL A 1 182 ? 17.329 7.030 -17.088 1.00 92.31 182 VAL A O 1
ATOM 1336 N N . GLU A 1 183 ? 16.293 8.973 -17.474 1.00 93.25 183 GLU A N 1
ATOM 1337 C CA . GLU A 1 183 ? 15.820 8.620 -18.819 1.00 93.25 183 GLU A CA 1
ATOM 1338 C C . GLU A 1 183 ? 16.972 8.458 -19.825 1.00 93.25 183 GLU A C 1
ATOM 1340 O O . GLU A 1 183 ? 16.983 7.515 -20.625 1.00 93.25 183 GLU A O 1
ATOM 1345 N N . GLU A 1 184 ? 17.985 9.325 -19.747 1.00 95.81 184 GLU A N 1
ATOM 1346 C CA . GLU A 1 184 ? 19.212 9.189 -20.537 1.00 95.81 184 GLU A CA 1
ATOM 1347 C C . GLU A 1 184 ? 19.953 7.897 -20.178 1.00 95.81 184 GLU A C 1
ATOM 1349 O O . GLU A 1 184 ? 20.339 7.147 -21.074 1.00 95.81 184 GLU A O 1
ATOM 1354 N N . LEU A 1 185 ? 20.089 7.579 -18.887 1.00 96.62 185 LEU A N 1
ATOM 1355 C CA . LEU A 1 185 ? 20.727 6.338 -18.433 1.00 96.62 185 LEU A CA 1
ATOM 1356 C C . LEU A 1 185 ? 19.991 5.087 -18.930 1.00 96.62 185 LEU A C 1
ATOM 1358 O O . LEU A 1 185 ? 20.627 4.155 -19.427 1.00 96.62 185 LEU A O 1
ATOM 1362 N N . ILE A 1 186 ? 18.657 5.080 -18.871 1.00 95.31 186 ILE A N 1
ATOM 1363 C CA . ILE A 1 186 ? 17.824 4.007 -19.435 1.00 95.31 186 ILE A CA 1
ATOM 1364 C C . ILE A 1 186 ? 18.047 3.886 -20.951 1.00 95.31 186 ILE A C 1
ATOM 1366 O O . ILE A 1 186 ? 18.151 2.778 -21.480 1.00 95.31 186 ILE A O 1
ATOM 1370 N N . SER A 1 187 ? 18.165 5.012 -21.657 1.00 96.62 187 SER A N 1
ATOM 1371 C CA . SER A 1 187 ? 18.440 5.027 -23.098 1.00 96.62 187 SER A CA 1
ATOM 1372 C C . SER A 1 187 ? 19.824 4.460 -23.437 1.00 96.62 187 SER A C 1
ATOM 1374 O O . SER A 1 187 ? 19.965 3.727 -24.419 1.00 96.62 187 SER A O 1
ATOM 1376 N N . LEU A 1 188 ? 20.844 4.753 -22.621 1.00 97.31 188 LEU A N 1
ATOM 1377 C CA . LEU A 1 188 ? 22.182 4.166 -22.752 1.00 97.31 188 LEU A CA 1
ATOM 1378 C C . LEU A 1 188 ? 22.160 2.658 -22.475 1.00 97.31 188 LEU A C 1
ATOM 1380 O O . LEU A 1 188 ? 22.803 1.897 -23.198 1.00 97.31 188 LEU A O 1
ATOM 1384 N N . ALA A 1 189 ? 21.385 2.209 -21.484 1.00 97.44 189 ALA A N 1
ATOM 1385 C CA . ALA A 1 189 ? 21.199 0.791 -21.179 1.00 97.44 189 ALA A CA 1
ATOM 1386 C C . ALA A 1 189 ? 20.530 0.023 -22.322 1.00 97.44 189 ALA A C 1
ATOM 1388 O O . ALA A 1 189 ? 20.976 -1.072 -22.673 1.00 97.44 189 ALA A O 1
ATOM 1389 N N . ALA A 1 190 ? 19.513 0.613 -22.954 1.00 96.44 190 ALA A N 1
ATOM 1390 C CA . ALA A 1 190 ? 18.857 0.028 -24.121 1.00 96.44 190 ALA A CA 1
ATOM 1391 C C . ALA A 1 190 ? 19.825 -0.167 -25.303 1.00 96.44 190 ALA A C 1
ATOM 1393 O O . ALA A 1 190 ? 19.702 -1.136 -26.051 1.00 96.44 190 ALA A O 1
ATOM 1394 N N . LYS A 1 191 ? 20.808 0.731 -25.451 1.00 97.00 191 LYS A N 1
ATOM 1395 C CA . LYS A 1 191 ? 21.813 0.717 -26.527 1.00 97.00 191 LYS A CA 1
ATOM 1396 C C . LYS A 1 191 ? 23.136 0.042 -26.146 1.00 97.00 191 LYS A C 1
ATOM 1398 O O . LYS A 1 191 ? 24.015 -0.044 -26.997 1.00 97.00 191 LYS A O 1
ATOM 1403 N N . MET A 1 192 ? 23.294 -0.417 -24.900 1.00 96.81 192 MET A N 1
ATOM 1404 C CA . MET A 1 192 ? 24.566 -0.923 -24.357 1.00 96.81 192 MET A CA 1
ATOM 1405 C C . MET A 1 192 ? 25.737 0.064 -24.530 1.00 96.81 192 MET A C 1
ATOM 1407 O O . MET A 1 192 ? 26.856 -0.331 -24.838 1.00 96.81 192 MET A O 1
ATOM 1411 N N . THR A 1 193 ? 25.479 1.364 -24.370 1.00 97.44 193 THR A N 1
ATOM 1412 C CA . THR A 1 193 ? 26.485 2.415 -24.586 1.00 97.44 193 THR A CA 1
ATOM 1413 C C . THR A 1 193 ? 27.337 2.653 -23.338 1.00 97.44 193 THR A C 1
ATOM 1415 O O . THR A 1 193 ? 26.808 2.942 -22.266 1.00 97.44 193 THR A O 1
ATOM 1418 N N . GLU A 1 194 ? 28.659 2.580 -23.487 1.00 96.38 194 GLU A N 1
ATOM 1419 C CA . GLU A 1 194 ? 29.628 2.869 -22.422 1.00 96.38 194 GLU A CA 1
ATOM 1420 C C . GLU A 1 194 ? 29.653 4.365 -22.027 1.00 96.38 194 GLU A C 1
ATOM 1422 O O . GLU A 1 194 ? 29.383 5.226 -22.869 1.00 96.38 194 GLU A O 1
ATOM 1427 N N . PRO A 1 195 ? 29.999 4.706 -20.769 1.00 94.25 195 PRO A N 1
ATOM 1428 C CA . PRO A 1 195 ? 30.408 3.789 -19.698 1.00 94.25 195 PRO A CA 1
ATOM 1429 C C . PRO A 1 195 ? 29.244 3.259 -18.837 1.00 94.25 195 PRO A C 1
ATOM 1431 O O . PRO A 1 195 ? 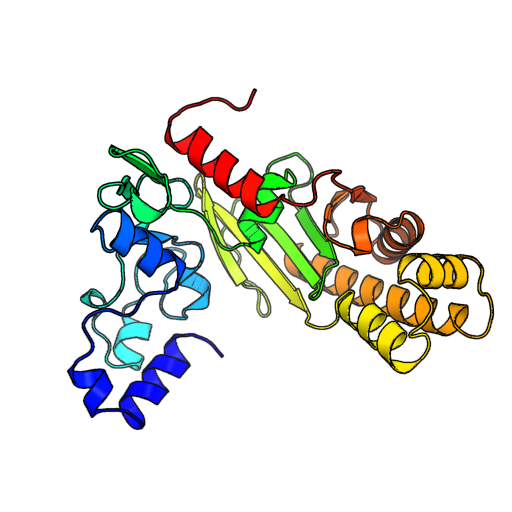29.442 2.400 -17.985 1.00 94.25 195 PRO A O 1
ATOM 1434 N N . HIS A 1 196 ? 28.029 3.798 -18.998 1.00 97.44 196 HIS A N 1
ATOM 1435 C CA . HIS A 1 196 ? 26.932 3.570 -18.044 1.00 97.44 196 HIS A CA 1
ATOM 1436 C C . HIS A 1 196 ? 25.961 2.460 -18.451 1.00 97.44 196 HIS A C 1
ATOM 1438 O O . HIS A 1 196 ? 25.366 1.813 -17.591 1.00 97.44 196 HIS A O 1
ATOM 1444 N N . GLY A 1 197 ? 25.782 2.234 -19.753 1.00 97.56 197 GLY A N 1
ATOM 1445 C CA . GLY A 1 197 ? 24.755 1.348 -20.296 1.00 97.56 197 GLY A CA 1
ATOM 1446 C C . GLY A 1 197 ? 24.776 -0.072 -19.720 1.00 97.56 197 GLY A C 1
ATOM 1447 O O . GLY A 1 197 ? 23.725 -0.528 -19.264 1.00 97.56 197 GLY A O 1
ATOM 1448 N N . PRO A 1 198 ? 25.926 -0.773 -19.685 1.00 98.06 198 PRO A N 1
ATOM 1449 C CA . PRO A 1 198 ? 25.988 -2.129 -19.142 1.00 98.06 198 PRO A CA 1
ATOM 1450 C C . PRO A 1 198 ? 25.573 -2.223 -17.668 1.00 98.06 198 PRO A C 1
ATOM 1452 O O . PRO A 1 198 ? 24.824 -3.130 -17.304 1.00 98.06 198 PRO A O 1
ATOM 1455 N N . GLU A 1 199 ? 26.023 -1.287 -16.827 1.00 97.69 199 GLU A N 1
ATOM 1456 C CA . GLU A 1 199 ? 25.727 -1.305 -15.390 1.00 97.69 199 GLU A CA 1
ATOM 1457 C C . GLU A 1 199 ? 24.264 -0.959 -15.117 1.00 97.69 199 GLU A C 1
ATOM 1459 O O . GLU A 1 199 ? 23.574 -1.685 -14.403 1.00 97.69 199 GLU A O 1
ATOM 1464 N N . VAL A 1 200 ? 23.749 0.089 -15.766 1.00 97.31 200 VAL A N 1
ATOM 1465 C CA . VAL A 1 200 ? 22.335 0.471 -15.663 1.00 97.31 200 VAL A CA 1
ATOM 1466 C C . VAL A 1 200 ? 21.438 -0.677 -16.123 1.00 97.31 200 VAL A C 1
ATOM 1468 O O . VAL A 1 200 ? 20.456 -0.995 -15.454 1.00 97.31 200 VAL A O 1
ATOM 1471 N N . ARG A 1 201 ? 21.788 -1.367 -17.217 1.00 97.31 201 ARG A N 1
ATOM 1472 C CA . ARG A 1 201 ? 21.027 -2.534 -17.678 1.00 97.31 201 ARG A CA 1
ATOM 1473 C C . ARG A 1 201 ? 21.040 -3.668 -16.653 1.00 97.31 201 ARG A C 1
ATOM 1475 O O . ARG A 1 201 ? 20.015 -4.326 -16.495 1.00 97.31 201 ARG A O 1
ATOM 1482 N N . ARG A 1 202 ? 22.161 -3.895 -15.958 1.00 96.88 202 ARG A N 1
ATOM 1483 C CA . ARG A 1 202 ? 22.249 -4.899 -14.887 1.00 96.88 202 ARG A CA 1
ATOM 1484 C C . ARG A 1 202 ? 21.338 -4.539 -13.716 1.00 96.88 202 ARG A C 1
ATOM 1486 O O . ARG A 1 202 ? 20.596 -5.401 -13.270 1.00 96.88 202 ARG A O 1
ATOM 1493 N N . ILE A 1 203 ? 21.332 -3.277 -13.282 1.00 95.69 203 ILE A N 1
ATOM 1494 C CA . ILE A 1 203 ? 20.415 -2.787 -12.238 1.00 95.69 203 ILE A CA 1
ATOM 1495 C C . ILE A 1 203 ? 18.961 -3.036 -12.655 1.00 95.69 203 ILE A C 1
ATOM 1497 O O . ILE A 1 203 ? 18.201 -3.644 -11.906 1.00 95.69 203 ILE A O 1
ATOM 1501 N N . MET A 1 204 ? 18.592 -2.639 -13.877 1.00 95.81 204 MET A N 1
ATOM 1502 C CA . MET A 1 204 ? 17.242 -2.843 -14.410 1.00 95.81 204 MET A CA 1
ATOM 1503 C C . MET A 1 204 ? 16.841 -4.323 -14.458 1.00 95.81 204 MET A C 1
ATOM 1505 O O . MET A 1 204 ? 15.688 -4.646 -14.158 1.00 95.81 204 MET A O 1
ATOM 1509 N N . GLN A 1 205 ? 17.781 -5.204 -14.821 1.00 96.12 205 GLN A N 1
ATOM 1510 C CA . GLN A 1 205 ? 17.583 -6.653 -14.863 1.00 96.12 205 GLN A CA 1
ATOM 1511 C C . GLN A 1 205 ? 17.365 -7.222 -13.459 1.00 96.12 205 GLN A C 1
ATOM 1513 O O . GLN A 1 205 ? 16.376 -7.913 -13.248 1.00 96.12 205 GLN A O 1
ATOM 1518 N N . THR A 1 206 ? 18.202 -6.856 -12.484 1.00 95.69 206 THR A N 1
ATOM 1519 C CA . THR A 1 206 ? 18.026 -7.262 -11.082 1.00 95.69 206 THR A CA 1
ATOM 1520 C C . THR A 1 206 ? 16.662 -6.831 -10.549 1.00 95.69 206 THR A C 1
ATOM 1522 O O . THR A 1 206 ? 15.958 -7.628 -9.938 1.00 95.69 206 THR A O 1
ATOM 1525 N N . THR A 1 207 ? 16.232 -5.596 -10.826 1.00 95.12 207 THR A N 1
ATOM 1526 C CA . THR A 1 207 ? 14.892 -5.121 -10.448 1.00 95.12 207 THR A CA 1
ATOM 1527 C C . THR A 1 207 ? 13.781 -5.961 -11.092 1.00 95.12 207 THR A C 1
ATOM 1529 O O . THR A 1 207 ? 12.773 -6.247 -10.445 1.00 95.12 207 THR A O 1
ATOM 1532 N N . ALA A 1 208 ? 13.947 -6.373 -12.353 1.00 95.94 208 ALA A N 1
ATOM 1533 C CA . ALA A 1 208 ? 12.987 -7.235 -13.041 1.00 95.94 208 ALA A CA 1
ATOM 1534 C C . ALA A 1 208 ? 12.934 -8.650 -12.438 1.00 95.94 208 ALA A C 1
ATOM 1536 O O . ALA A 1 208 ? 11.839 -9.182 -12.249 1.00 95.94 208 ALA A O 1
ATOM 1537 N N . ASP A 1 209 ? 14.084 -9.225 -12.084 1.00 96.44 209 ASP A N 1
ATOM 1538 C CA . ASP A 1 209 ? 14.185 -10.541 -11.444 1.00 96.44 209 ASP A CA 1
ATOM 1539 C C . ASP A 1 209 ? 13.547 -10.528 -10.044 1.00 96.44 209 ASP A C 1
ATOM 1541 O O . ASP A 1 209 ? 12.757 -11.413 -9.706 1.00 96.44 209 ASP A O 1
ATOM 1545 N N . THR A 1 210 ? 13.799 -9.478 -9.255 1.00 96.38 210 THR A N 1
ATOM 1546 C CA . THR A 1 210 ? 13.146 -9.283 -7.951 1.00 96.38 210 THR A CA 1
ATOM 1547 C C . THR A 1 210 ? 11.632 -9.147 -8.107 1.00 96.38 210 THR A C 1
ATOM 1549 O O . THR A 1 210 ? 10.883 -9.813 -7.392 1.00 96.38 210 THR A O 1
ATOM 1552 N N . MET A 1 211 ? 11.154 -8.344 -9.068 1.00 96.62 211 MET A N 1
ATOM 1553 C CA . MET A 1 211 ? 9.717 -8.209 -9.340 1.00 96.62 211 MET A CA 1
ATOM 1554 C C . MET A 1 211 ? 9.081 -9.549 -9.730 1.00 96.62 211 MET A C 1
ATOM 1556 O O . MET A 1 211 ? 7.998 -9.875 -9.250 1.00 96.62 211 MET A O 1
ATOM 1560 N N . HIS A 1 212 ? 9.754 -10.360 -10.549 1.00 96.62 212 HIS A N 1
ATOM 1561 C CA . HIS A 1 212 ? 9.287 -11.709 -10.864 1.00 96.62 212 HIS A CA 1
ATOM 1562 C C . HIS A 1 212 ? 9.138 -12.575 -9.602 1.00 96.62 212 HIS A C 1
ATOM 1564 O O . HIS A 1 212 ? 8.102 -13.216 -9.429 1.00 96.62 212 HIS A O 1
ATOM 1570 N N . GLY A 1 213 ? 10.109 -12.537 -8.684 1.00 96.38 213 GLY A N 1
ATOM 1571 C CA . GLY A 1 213 ? 10.014 -13.224 -7.393 1.00 96.38 213 GLY A CA 1
ATOM 1572 C C . GLY A 1 213 ? 8.818 -12.766 -6.549 1.00 96.38 213 GLY A C 1
ATOM 1573 O O . GLY A 1 213 ? 8.097 -13.600 -5.998 1.00 96.38 213 GLY A O 1
ATOM 1574 N N . LEU A 1 214 ? 8.551 -11.455 -6.500 1.00 96.81 214 LEU A N 1
ATOM 1575 C CA . LEU A 1 214 ? 7.376 -10.906 -5.812 1.00 96.81 214 LEU A CA 1
ATOM 1576 C C . LEU A 1 214 ? 6.066 -11.385 -6.453 1.00 96.81 214 LEU A C 1
ATOM 1578 O O . LEU A 1 214 ? 5.152 -11.790 -5.736 1.00 96.81 214 LEU A O 1
ATOM 1582 N N . LEU A 1 215 ? 5.981 -11.391 -7.788 1.00 96.88 215 LEU A N 1
ATOM 1583 C CA . LEU A 1 215 ? 4.810 -11.881 -8.521 1.00 96.88 215 LEU A CA 1
ATOM 1584 C C . LEU A 1 215 ? 4.562 -13.370 -8.269 1.00 96.88 215 LEU A C 1
ATOM 1586 O O . LEU A 1 215 ? 3.426 -13.755 -7.995 1.00 96.88 215 LEU A O 1
ATOM 1590 N N . MET A 1 216 ? 5.616 -14.191 -8.296 1.00 95.88 216 MET A N 1
ATOM 1591 C CA . MET A 1 216 ? 5.538 -15.612 -7.947 1.00 95.88 216 MET A CA 1
ATOM 1592 C C . MET A 1 216 ? 5.000 -15.807 -6.531 1.00 95.88 216 MET A C 1
ATOM 1594 O O . MET A 1 216 ? 4.129 -16.647 -6.313 1.00 95.88 216 MET A O 1
ATOM 1598 N N . LEU A 1 217 ? 5.473 -15.005 -5.576 1.00 95.75 217 LEU A N 1
ATOM 1599 C CA . LEU A 1 217 ? 5.043 -15.090 -4.187 1.00 95.75 217 LEU A CA 1
ATOM 1600 C C . LEU A 1 217 ? 3.560 -14.723 -4.023 1.00 95.75 217 LEU A C 1
ATOM 1602 O O . LEU A 1 217 ? 2.798 -15.480 -3.420 1.00 95.75 217 LEU A O 1
ATOM 1606 N N . ILE A 1 218 ? 3.118 -13.591 -4.581 1.00 95.94 218 ILE A N 1
ATOM 1607 C CA . ILE A 1 218 ? 1.726 -13.154 -4.407 1.00 95.94 218 ILE A CA 1
ATOM 1608 C C . ILE A 1 218 ? 0.735 -13.964 -5.250 1.00 95.94 218 ILE A C 1
ATOM 1610 O O . ILE A 1 218 ? -0.444 -14.028 -4.894 1.00 95.94 218 ILE A O 1
ATOM 1614 N N . CYS A 1 219 ? 1.184 -14.610 -6.328 1.00 94.12 219 CYS A N 1
ATOM 1615 C CA . CYS A 1 219 ? 0.332 -15.384 -7.232 1.00 94.12 219 CYS A CA 1
ATOM 1616 C C . CYS A 1 219 ? 0.405 -16.906 -7.013 1.00 94.12 219 CYS A C 1
ATOM 1618 O O . CYS A 1 219 ? 0.082 -17.668 -7.920 1.00 94.12 219 CYS A O 1
ATOM 1620 N N . ASP A 1 220 ? 0.819 -17.361 -5.824 1.00 91.38 220 ASP A N 1
ATOM 1621 C CA . ASP A 1 220 ? 0.880 -18.788 -5.456 1.00 91.38 220 ASP A CA 1
ATOM 1622 C C . ASP A 1 220 ? 1.735 -19.634 -6.429 1.00 91.38 220 ASP A C 1
ATOM 1624 O O . ASP A 1 220 ? 1.439 -20.793 -6.709 1.00 91.38 220 ASP A O 1
ATOM 1628 N N . GLY A 1 221 ? 2.788 -19.038 -6.993 1.00 89.44 221 GLY A N 1
ATOM 1629 C CA . GLY A 1 221 ? 3.657 -19.656 -7.997 1.00 89.44 221 GLY A CA 1
ATOM 1630 C C . GLY A 1 221 ? 3.081 -19.711 -9.417 1.00 89.44 221 GLY A C 1
ATOM 1631 O O . GLY A 1 221 ? 3.777 -20.145 -10.332 1.00 89.44 221 GLY A O 1
ATOM 1632 N N . SER A 1 222 ? 1.844 -19.257 -9.631 1.00 88.56 222 SER A N 1
ATOM 1633 C CA . SER A 1 222 ? 1.217 -19.159 -10.953 1.00 88.56 222 SER A CA 1
ATOM 1634 C C . SER A 1 222 ? 1.205 -17.715 -11.444 1.00 88.56 222 SER A C 1
ATOM 1636 O O . SER A 1 222 ? 0.409 -16.907 -10.981 1.00 88.56 222 SER A O 1
ATOM 1638 N N . LEU A 1 223 ? 2.095 -17.372 -12.376 1.00 88.31 223 LEU A N 1
ATOM 1639 C CA . LEU A 1 223 ? 2.189 -16.003 -12.891 1.00 88.31 223 LEU A CA 1
ATOM 1640 C C . LEU A 1 223 ? 0.884 -15.570 -13.581 1.00 88.31 223 LEU A C 1
ATOM 1642 O O . LEU A 1 223 ? 0.270 -16.372 -14.292 1.00 88.31 223 LEU A O 1
ATOM 1646 N N . PRO A 1 224 ? 0.460 -14.310 -13.392 1.00 90.88 224 PRO A N 1
ATOM 1647 C CA . PRO A 1 224 ? -0.721 -13.779 -14.058 1.00 90.88 224 PRO A CA 1
ATOM 1648 C C . PRO A 1 224 ? -0.453 -13.597 -15.557 1.00 90.88 224 PRO A C 1
ATOM 1650 O O . PRO A 1 224 ? 0.692 -13.517 -15.993 1.00 90.88 224 PRO A O 1
ATOM 1653 N N . GLN A 1 225 ? -1.509 -13.489 -16.364 1.00 91.62 225 GLN A N 1
ATOM 1654 C CA . GLN A 1 225 ? -1.356 -13.170 -17.792 1.00 91.62 225 GLN A CA 1
ATOM 1655 C C . GLN A 1 225 ? -0.974 -11.700 -18.013 1.00 91.62 225 GLN A C 1
ATOM 1657 O O . GLN A 1 225 ? -0.177 -11.376 -18.899 1.00 91.62 225 GLN A O 1
ATOM 1662 N N . GLU A 1 226 ? -1.527 -10.819 -17.183 1.00 94.44 226 GLU A N 1
ATOM 1663 C CA . GLU A 1 226 ? -1.354 -9.375 -17.248 1.00 94.44 226 GLU A CA 1
ATOM 1664 C C . GLU A 1 226 ? -1.111 -8.812 -15.846 1.00 94.44 226 GLU A C 1
ATOM 1666 O O . GLU A 1 226 ? -1.725 -9.244 -14.871 1.00 94.44 226 GLU A O 1
ATOM 1671 N N . VAL A 1 227 ? -0.215 -7.833 -15.760 1.00 96.06 227 VAL A N 1
ATOM 1672 C CA . VAL A 1 227 ? 0.096 -7.068 -14.556 1.00 96.06 227 VAL A CA 1
ATOM 1673 C C . VAL A 1 227 ? -0.037 -5.591 -14.881 1.00 96.06 227 VAL A C 1
ATOM 1675 O O . VAL A 1 227 ? 0.595 -5.080 -15.809 1.00 96.06 227 VAL A O 1
ATOM 1678 N N . ILE A 1 228 ? -0.828 -4.878 -14.089 1.00 95.75 228 ILE A N 1
ATOM 1679 C CA . ILE A 1 228 ? -0.920 -3.424 -14.192 1.00 95.75 228 ILE A CA 1
ATOM 1680 C C . ILE A 1 228 ? 0.364 -2.818 -13.618 1.00 95.75 228 ILE A C 1
ATOM 1682 O O . ILE A 1 228 ? 0.712 -3.078 -12.472 1.00 95.75 228 ILE A O 1
ATOM 1686 N N . SER A 1 229 ? 1.073 -2.005 -14.397 1.00 94.12 229 SER A N 1
ATOM 1687 C CA . SER A 1 229 ? 2.369 -1.434 -14.022 1.00 94.12 229 SER A CA 1
ATOM 1688 C C . SER A 1 229 ? 2.260 0.058 -13.721 1.00 94.12 229 SER A C 1
ATOM 1690 O O . SER A 1 229 ? 1.719 0.833 -14.516 1.00 94.12 229 SER A O 1
ATOM 1692 N N . THR A 1 230 ? 2.806 0.474 -12.579 1.00 93.00 230 THR A N 1
ATOM 1693 C CA . THR A 1 230 ? 2.837 1.873 -12.128 1.00 93.00 230 THR A CA 1
ATOM 1694 C C . THR A 1 230 ? 4.232 2.284 -11.630 1.00 93.00 230 THR A C 1
ATOM 1696 O O . THR A 1 230 ? 5.159 1.473 -11.561 1.00 93.00 230 THR A O 1
ATOM 1699 N N . GLY A 1 231 ? 4.413 3.568 -11.308 1.00 87.38 231 GLY A N 1
ATOM 1700 C CA . GLY A 1 231 ? 5.687 4.108 -10.819 1.00 87.38 231 GLY A CA 1
ATOM 1701 C C . GLY A 1 231 ? 6.668 4.511 -11.927 1.00 87.38 231 GLY A C 1
ATOM 1702 O O . GLY A 1 231 ? 6.347 4.509 -13.115 1.00 87.38 231 GLY A O 1
ATOM 1703 N N . GLY A 1 232 ? 7.883 4.907 -11.534 1.00 84.75 232 GLY A N 1
ATOM 1704 C CA . GLY A 1 232 ? 8.909 5.412 -12.454 1.00 84.75 232 GLY A CA 1
ATOM 1705 C C . GLY A 1 232 ? 9.331 4.385 -13.506 1.00 84.75 232 GLY A C 1
ATOM 1706 O O . GLY A 1 232 ? 9.439 4.722 -14.685 1.00 84.75 232 GLY A O 1
ATOM 1707 N N . GLY A 1 233 ? 9.477 3.118 -13.109 1.00 84.69 233 GLY A N 1
ATOM 1708 C CA . GLY A 1 233 ? 9.832 2.035 -14.030 1.00 84.69 233 GLY A CA 1
ATOM 1709 C C . GLY A 1 233 ? 8.765 1.751 -15.092 1.00 84.69 233 GLY A C 1
ATOM 1710 O O . GLY A 1 233 ? 9.101 1.280 -16.177 1.00 84.69 233 GLY A O 1
ATOM 1711 N N . ALA A 1 234 ? 7.498 2.099 -14.834 1.00 88.69 234 ALA A N 1
ATOM 1712 C CA . ALA A 1 234 ? 6.414 1.940 -15.803 1.00 88.69 234 ALA A CA 1
ATOM 1713 C C . ALA A 1 234 ? 6.456 2.963 -16.952 1.00 88.69 234 ALA A C 1
ATOM 1715 O O . ALA A 1 234 ? 5.794 2.775 -17.969 1.00 88.69 234 ALA A O 1
ATOM 1716 N N . LYS A 1 235 ? 7.257 4.031 -16.831 1.00 89.81 235 LYS A N 1
ATOM 1717 C CA . LYS A 1 235 ? 7.422 5.046 -17.887 1.00 89.81 235 LYS A CA 1
ATOM 1718 C C . LYS A 1 235 ? 8.321 4.569 -19.032 1.00 89.81 235 LYS A C 1
ATOM 1720 O O . LYS A 1 235 ? 8.260 5.112 -20.130 1.00 89.81 235 LYS A O 1
ATOM 1725 N N . SER A 1 236 ? 9.161 3.559 -18.791 1.00 92.19 236 SER A N 1
ATOM 1726 C CA . SER A 1 236 ? 10.108 3.043 -19.780 1.00 92.19 236 SER A CA 1
ATOM 1727 C C . SER A 1 236 ? 9.570 1.792 -20.459 1.00 92.19 236 SER A C 1
ATOM 1729 O O . SER A 1 236 ? 9.532 0.716 -19.860 1.00 92.19 236 SER A O 1
ATOM 1731 N N . ARG A 1 237 ? 9.242 1.896 -21.754 1.00 94.19 237 ARG A N 1
ATOM 1732 C CA . ARG A 1 237 ? 8.834 0.727 -22.548 1.00 94.19 237 ARG A CA 1
ATOM 1733 C C . ARG A 1 237 ? 9.902 -0.368 -22.550 1.00 94.19 237 ARG A C 1
ATOM 1735 O O . ARG A 1 237 ? 9.573 -1.538 -22.394 1.00 94.19 237 ARG A O 1
ATOM 1742 N N . PHE A 1 238 ? 11.175 0.014 -22.647 1.00 95.56 238 PHE A N 1
ATOM 1743 C CA . PHE A 1 238 ? 12.292 -0.927 -22.600 1.00 95.56 238 PHE A CA 1
ATOM 1744 C C . PHE A 1 238 ? 12.332 -1.718 -21.281 1.00 95.56 238 PHE A C 1
ATOM 1746 O O . PHE A 1 238 ? 12.574 -2.927 -21.299 1.00 95.56 238 PHE A O 1
ATOM 1753 N N . TRP A 1 239 ? 12.057 -1.064 -20.147 1.00 95.00 239 TRP A N 1
ATOM 1754 C CA . TRP A 1 239 ? 12.029 -1.733 -18.845 1.00 95.00 239 TRP A CA 1
ATOM 1755 C C . TRP A 1 239 ? 10.786 -2.609 -18.676 1.00 95.00 239 TRP A C 1
ATOM 1757 O O . TRP A 1 239 ? 10.895 -3.730 -18.185 1.00 95.00 239 TRP A O 1
ATOM 1767 N N . LEU A 1 240 ? 9.621 -2.148 -19.138 1.00 95.94 240 LEU A N 1
ATOM 1768 C CA . LEU A 1 240 ? 8.404 -2.963 -19.181 1.00 95.94 240 LEU A CA 1
ATOM 1769 C C . LEU A 1 240 ? 8.616 -4.245 -19.994 1.00 95.94 240 LEU A C 1
ATOM 1771 O O . LEU A 1 240 ? 8.312 -5.329 -19.507 1.00 95.94 240 LEU A O 1
ATOM 1775 N N . ASP A 1 241 ? 9.208 -4.142 -21.186 1.00 96.69 241 ASP A N 1
ATOM 1776 C CA . ASP A 1 241 ? 9.502 -5.303 -22.033 1.00 96.69 241 ASP A CA 1
ATOM 1777 C C . ASP A 1 241 ? 10.541 -6.237 -21.389 1.00 96.69 241 ASP A C 1
ATOM 1779 O O . ASP A 1 241 ? 10.496 -7.451 -21.578 1.00 96.69 241 ASP A O 1
ATOM 1783 N N . MET A 1 242 ? 11.489 -5.694 -20.617 1.00 96.81 242 MET A N 1
ATOM 1784 C CA . MET A 1 242 ? 12.431 -6.495 -19.831 1.00 96.81 242 MET A CA 1
ATOM 1785 C C . MET A 1 242 ? 11.709 -7.284 -18.736 1.00 96.81 242 MET A C 1
ATOM 1787 O O . MET A 1 242 ? 11.872 -8.501 -18.683 1.00 96.81 242 MET A O 1
ATOM 1791 N N . LYS A 1 243 ? 10.868 -6.627 -17.928 1.00 96.44 243 LYS A N 1
ATOM 1792 C CA . LYS A 1 243 ? 10.047 -7.292 -16.904 1.00 96.44 243 LYS A CA 1
ATOM 1793 C C . LYS A 1 243 ? 9.141 -8.358 -17.515 1.00 96.44 243 LYS A C 1
ATOM 1795 O O . LYS A 1 243 ? 9.089 -9.470 -17.002 1.00 96.44 243 LYS A O 1
ATOM 1800 N N . ALA A 1 244 ? 8.505 -8.054 -18.646 1.00 96.75 244 ALA A N 1
ATOM 1801 C CA . ALA A 1 244 ? 7.637 -8.989 -19.354 1.00 96.75 244 ALA A CA 1
ATOM 1802 C C . ALA A 1 244 ? 8.381 -10.251 -19.816 1.00 96.75 244 ALA A C 1
ATOM 1804 O O . ALA A 1 244 ? 7.881 -11.360 -19.649 1.00 96.75 244 ALA A O 1
ATOM 1805 N N . ARG A 1 245 ? 9.606 -10.105 -20.345 1.00 96.62 245 ARG A N 1
ATOM 1806 C CA . ARG A 1 245 ? 10.444 -11.254 -20.730 1.00 96.62 245 ARG A CA 1
ATOM 1807 C C . ARG A 1 245 ? 10.858 -12.112 -19.537 1.00 96.62 245 ARG A C 1
ATOM 1809 O O . ARG A 1 245 ? 10.876 -13.328 -19.668 1.00 96.62 245 ARG A O 1
ATOM 1816 N N . VAL A 1 246 ? 11.201 -11.488 -18.411 1.00 95.94 246 VAL A N 1
ATOM 1817 C CA . VAL A 1 246 ? 11.616 -12.200 -17.191 1.00 95.94 246 VAL A CA 1
ATOM 1818 C C . VAL A 1 246 ? 10.437 -12.934 -16.561 1.00 95.94 246 VAL A C 1
ATOM 1820 O O . VAL A 1 246 ? 10.542 -14.113 -16.246 1.00 95.94 246 VAL A O 1
ATOM 1823 N N . ALA A 1 247 ? 9.304 -12.250 -16.402 1.00 94.75 247 ALA A N 1
ATOM 1824 C CA . ALA A 1 247 ? 8.144 -12.796 -15.713 1.00 94.75 247 ALA A CA 1
ATOM 1825 C C . ALA A 1 247 ? 7.208 -13.613 -16.614 1.00 94.75 247 ALA A C 1
ATOM 1827 O O . ALA A 1 247 ? 6.266 -14.208 -16.111 1.00 94.75 247 ALA A O 1
ATOM 1828 N N . GLY A 1 248 ? 7.419 -13.638 -17.932 1.00 94.31 248 GLY A N 1
ATOM 1829 C CA . GLY A 1 248 ? 6.556 -14.382 -18.854 1.00 94.31 248 GLY A CA 1
ATOM 1830 C C . GLY A 1 248 ? 5.107 -13.878 -18.903 1.00 94.31 248 GLY A C 1
ATOM 1831 O O . GLY A 1 248 ? 4.218 -14.633 -19.286 1.00 94.31 248 GLY A O 1
ATOM 1832 N N . CYS A 1 249 ? 4.861 -12.622 -18.519 1.00 94.31 249 CYS A N 1
ATOM 1833 C CA . CYS A 1 249 ? 3.541 -11.992 -18.495 1.00 94.31 249 CYS A CA 1
ATOM 1834 C C . CYS A 1 249 ? 3.579 -10.590 -19.110 1.00 94.31 249 CYS A C 1
ATOM 1836 O O . CYS A 1 249 ? 4.643 -9.995 -19.285 1.00 94.31 249 CYS A O 1
ATOM 1838 N N . THR A 1 250 ? 2.414 -10.031 -19.431 1.00 94.75 250 THR A N 1
ATOM 1839 C CA . THR A 1 250 ? 2.333 -8.669 -19.976 1.00 94.75 250 THR A CA 1
ATOM 1840 C C . THR A 1 250 ? 2.319 -7.641 -18.850 1.00 94.75 250 THR A C 1
ATOM 1842 O O . THR A 1 250 ? 1.603 -7.816 -17.871 1.00 94.75 250 THR A O 1
ATOM 1845 N N . PHE A 1 251 ? 3.084 -6.555 -18.993 1.00 95.69 251 PHE A N 1
ATOM 1846 C CA . PHE A 1 251 ? 3.018 -5.401 -18.094 1.00 95.69 251 PHE A CA 1
ATOM 1847 C C . PHE A 1 251 ? 2.334 -4.234 -18.806 1.00 95.69 251 PHE A C 1
ATOM 1849 O O . PHE A 1 251 ? 2.874 -3.691 -19.774 1.00 95.69 251 PHE A O 1
ATOM 1856 N N . THR A 1 252 ? 1.168 -3.833 -18.309 1.00 93.56 252 THR A N 1
ATOM 1857 C CA . THR A 1 252 ? 0.344 -2.780 -18.907 1.00 93.56 252 THR A CA 1
ATOM 1858 C C . THR A 1 252 ? 0.497 -1.489 -18.105 1.00 93.56 252 THR A C 1
ATOM 1860 O O . THR A 1 252 ? 0.040 -1.429 -16.961 1.00 93.56 252 THR A O 1
ATOM 1863 N N . PRO A 1 253 ? 1.149 -0.445 -18.651 1.00 92.88 253 PRO A N 1
ATOM 1864 C CA . PRO A 1 253 ? 1.333 0.805 -17.929 1.00 92.88 253 PRO A CA 1
ATOM 1865 C C . PRO A 1 253 ? 0.009 1.553 -17.773 1.00 92.88 253 PRO A C 1
ATOM 1867 O O . PRO A 1 253 ? -0.852 1.512 -18.655 1.00 92.88 253 PRO A O 1
ATOM 1870 N N . ARG A 1 254 ? -0.129 2.309 -16.681 1.00 86.88 254 ARG A N 1
ATOM 1871 C CA . ARG A 1 254 ? -1.221 3.277 -16.513 1.00 86.88 254 ARG A CA 1
ATOM 1872 C C . ARG A 1 254 ? -0.712 4.702 -16.725 1.00 86.88 254 ARG A C 1
ATOM 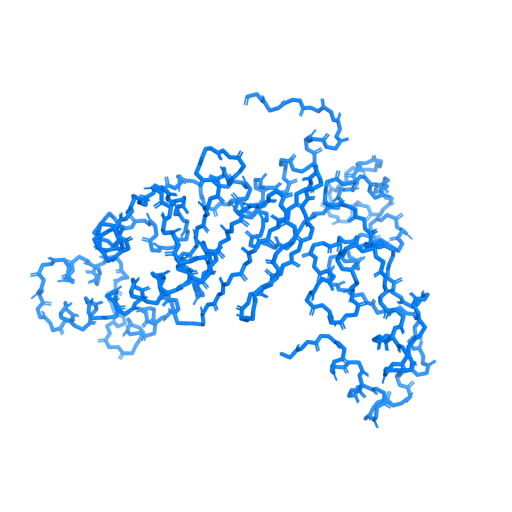1874 O O . ARG A 1 254 ? 0.347 5.045 -16.206 1.00 86.88 254 ARG A O 1
ATOM 1881 N N . PRO A 1 255 ? -1.456 5.546 -17.462 1.00 72.00 255 PRO A N 1
ATOM 1882 C CA . PRO A 1 255 ? -1.010 6.899 -17.792 1.00 72.00 255 PRO A CA 1
ATOM 1883 C C . PRO A 1 255 ? -1.009 7.851 -16.587 1.00 72.00 255 PRO A C 1
ATOM 1885 O O . PRO A 1 255 ? -0.340 8.880 -16.631 1.00 72.00 255 PRO A O 1
ATOM 1888 N N . CYS A 1 256 ? -1.745 7.535 -15.516 1.00 79.56 256 CYS A N 1
ATOM 1889 C CA . CYS A 1 256 ? -1.825 8.391 -14.338 1.00 79.56 256 CYS A CA 1
ATOM 1890 C C . CYS A 1 256 ? -0.686 8.120 -13.346 1.00 79.56 256 CYS A C 1
ATOM 1892 O O . CYS A 1 256 ? -0.367 6.967 -13.048 1.00 79.56 256 CYS A O 1
ATOM 1894 N N . THR A 1 257 ? -0.110 9.187 -12.791 1.00 79.25 257 THR A N 1
ATOM 1895 C CA . THR A 1 257 ? 0.877 9.120 -11.704 1.00 79.25 257 THR A CA 1
ATOM 1896 C C . THR A 1 257 ? 0.229 9.098 -10.319 1.00 79.25 257 THR A C 1
ATOM 1898 O O . THR A 1 257 ? 0.760 8.459 -9.417 1.00 79.25 257 THR A O 1
ATOM 1901 N N . GLU A 1 258 ? -0.950 9.704 -10.165 1.00 90.00 258 GLU A N 1
ATOM 1902 C CA . GLU A 1 258 ? -1.653 9.887 -8.885 1.00 90.00 258 GLU A CA 1
ATOM 1903 C C . GLU A 1 258 ? -2.644 8.753 -8.575 1.00 90.00 258 GLU A C 1
ATOM 1905 O O . GLU A 1 258 ? -3.753 8.982 -8.087 1.00 90.00 258 GLU A O 1
ATOM 1910 N N . ASN A 1 259 ? -2.265 7.502 -8.857 1.00 92.19 259 ASN A N 1
ATOM 1911 C CA . ASN A 1 259 ? -3.179 6.365 -8.694 1.00 92.19 259 ASN A CA 1
ATOM 1912 C C . ASN A 1 259 ? -3.674 6.206 -7.246 1.00 92.19 259 ASN A C 1
ATOM 1914 O O . ASN A 1 259 ? -4.800 5.769 -7.040 1.00 92.19 259 ASN A O 1
ATOM 1918 N N . GLY A 1 260 ? -2.876 6.587 -6.240 1.00 94.25 260 GLY A N 1
ATOM 1919 C CA . GLY A 1 260 ? -3.303 6.553 -4.835 1.00 94.25 260 GLY A CA 1
ATOM 1920 C C . GLY A 1 260 ? -4.476 7.495 -4.552 1.00 94.25 260 GLY A C 1
ATOM 1921 O O . GLY A 1 260 ? -5.463 7.089 -3.940 1.00 94.25 260 GLY A O 1
ATOM 1922 N N . ALA A 1 261 ? -4.409 8.728 -5.063 1.00 95.12 261 ALA A N 1
ATOM 1923 C CA . ALA A 1 261 ? -5.492 9.700 -4.941 1.00 95.12 261 ALA A CA 1
ATOM 1924 C C . ALA A 1 261 ? -6.736 9.263 -5.728 1.00 95.12 261 ALA A C 1
ATOM 1926 O O . ALA A 1 261 ? -7.852 9.384 -5.225 1.00 95.12 261 ALA A O 1
ATOM 1927 N N . ILE A 1 262 ? -6.550 8.690 -6.924 1.00 95.25 262 ILE A N 1
ATOM 1928 C CA . ILE A 1 262 ? -7.653 8.104 -7.700 1.00 95.25 262 ILE A CA 1
ATOM 1929 C C . ILE A 1 262 ? -8.310 6.965 -6.921 1.00 95.25 262 ILE A C 1
ATOM 1931 O O . ILE A 1 262 ? -9.529 6.940 -6.817 1.00 95.25 262 ILE A O 1
ATOM 1935 N N . GLY A 1 263 ? -7.538 6.052 -6.330 1.00 95.25 263 GLY A N 1
ATOM 1936 C CA . GLY A 1 263 ? -8.087 4.965 -5.520 1.00 95.25 263 GLY A CA 1
ATOM 1937 C C . GLY A 1 263 ? -8.888 5.466 -4.322 1.00 95.25 263 GLY A C 1
ATOM 1938 O O . GLY A 1 263 ? -9.993 4.989 -4.076 1.00 95.25 263 GLY A O 1
ATOM 1939 N N . ALA A 1 264 ? -8.386 6.487 -3.621 1.00 95.25 264 ALA A N 1
ATOM 1940 C CA . ALA A 1 264 ? -9.134 7.142 -2.550 1.00 95.25 264 ALA A CA 1
ATOM 1941 C C . ALA A 1 264 ? -10.453 7.761 -3.056 1.00 95.25 264 ALA A C 1
ATOM 1943 O O . ALA A 1 264 ? -11.491 7.613 -2.410 1.00 95.25 264 ALA A O 1
ATOM 1944 N N . ALA A 1 265 ? -10.438 8.394 -4.234 1.00 95.19 265 ALA A N 1
ATOM 1945 C CA . ALA A 1 265 ? -11.642 8.924 -4.870 1.00 95.19 265 ALA A CA 1
ATOM 1946 C C . ALA A 1 265 ? -12.625 7.815 -5.289 1.00 95.19 265 ALA A C 1
ATOM 1948 O O . ALA A 1 265 ? -13.829 7.981 -5.109 1.00 95.19 265 ALA A O 1
ATOM 1949 N N . VAL A 1 266 ? -12.136 6.668 -5.775 1.00 94.50 266 VAL A N 1
ATOM 1950 C CA . VAL A 1 266 ? -12.956 5.480 -6.079 1.00 94.50 266 VAL A CA 1
ATOM 1951 C C . VAL A 1 266 ? -13.652 4.974 -4.814 1.00 94.50 266 VAL A C 1
ATOM 1953 O O . VAL A 1 266 ? -14.865 4.755 -4.827 1.00 94.50 266 VAL A O 1
ATOM 1956 N N . PHE A 1 267 ? -12.929 4.855 -3.695 1.00 94.06 267 PHE A N 1
ATOM 1957 C CA . PHE A 1 267 ? -13.530 4.476 -2.413 1.00 94.06 267 PHE A CA 1
ATOM 1958 C C . PHE A 1 267 ? -14.617 5.464 -1.981 1.00 94.06 267 PHE A C 1
ATOM 1960 O O . PHE A 1 267 ? -15.713 5.042 -1.613 1.00 94.06 267 PHE A O 1
ATOM 1967 N N . ALA A 1 268 ? -14.350 6.769 -2.082 1.00 94.12 268 ALA A N 1
ATOM 1968 C CA . ALA A 1 268 ? -15.319 7.805 -1.737 1.00 94.12 268 ALA A CA 1
ATOM 1969 C C . ALA A 1 268 ? -16.560 7.790 -2.646 1.00 94.12 268 ALA A C 1
ATOM 1971 O O . ALA A 1 268 ? -17.679 7.871 -2.143 1.00 94.12 268 ALA A O 1
ATOM 1972 N N . SER A 1 269 ? -16.379 7.627 -3.961 1.00 93.12 269 SER A N 1
ATOM 1973 C CA . SER A 1 269 ? -17.471 7.532 -4.940 1.00 93.12 269 SER A CA 1
ATOM 1974 C C . SER A 1 269 ? -18.415 6.378 -4.608 1.00 93.12 269 SER A C 1
ATOM 1976 O O . SER A 1 269 ? -19.633 6.553 -4.553 1.00 93.12 269 SER A O 1
ATOM 1978 N N . ARG A 1 270 ? -17.853 5.202 -4.310 1.00 90.88 270 ARG A N 1
ATOM 1979 C CA . ARG A 1 270 ? -18.632 4.015 -3.938 1.00 90.88 270 ARG A CA 1
ATOM 1980 C C . ARG A 1 270 ? -19.374 4.209 -2.619 1.00 90.88 270 ARG A C 1
ATOM 1982 O O . ARG A 1 270 ? -20.531 3.807 -2.518 1.00 90.88 270 ARG A O 1
ATOM 1989 N N . ALA A 1 271 ? -18.745 4.861 -1.641 1.00 91.19 271 ALA A N 1
ATOM 1990 C CA . ALA A 1 271 ? -19.342 5.131 -0.333 1.00 91.19 271 ALA A CA 1
ATOM 1991 C C . ALA A 1 271 ? -20.641 5.948 -0.429 1.00 91.19 271 ALA A C 1
ATOM 1993 O O . ALA A 1 271 ? -21.586 5.702 0.318 1.00 91.19 271 ALA A O 1
ATOM 1994 N N . ILE A 1 272 ? -20.699 6.900 -1.367 1.00 88.31 272 ILE A N 1
ATOM 1995 C CA . ILE A 1 272 ? -21.873 7.756 -1.599 1.00 88.31 272 ILE A CA 1
ATOM 1996 C C . ILE A 1 272 ? -22.836 7.198 -2.660 1.00 88.31 272 ILE A C 1
ATOM 1998 O O . ILE A 1 272 ? -23.799 7.870 -3.022 1.00 88.31 272 ILE A O 1
ATOM 2002 N N . GLY A 1 273 ? -22.589 5.986 -3.172 1.00 81.31 273 GLY A N 1
ATOM 2003 C CA . GLY A 1 273 ? -23.422 5.351 -4.196 1.00 81.31 273 GLY A CA 1
ATOM 2004 C C . GLY A 1 273 ? -23.296 5.961 -5.596 1.00 81.31 273 GLY A C 1
ATOM 2005 O O . GLY A 1 273 ? -24.162 5.726 -6.437 1.00 81.31 273 GLY A O 1
ATOM 2006 N N . ALA A 1 274 ? -22.242 6.735 -5.868 1.00 66.12 274 ALA A N 1
ATOM 2007 C CA . ALA A 1 274 ? -21.950 7.220 -7.211 1.00 66.12 274 ALA A CA 1
ATOM 2008 C C . ALA A 1 274 ? -21.316 6.081 -8.029 1.00 66.12 274 ALA A C 1
ATOM 2010 O O . ALA A 1 274 ? -20.236 5.587 -7.692 1.00 66.12 274 ALA A O 1
ATOM 2011 N N . SER A 1 275 ? -22.014 5.633 -9.077 1.00 48.56 275 SER A N 1
ATOM 2012 C CA . SER A 1 275 ? -21.517 4.625 -10.019 1.00 48.56 275 SER A CA 1
ATOM 2013 C C . SER A 1 275 ? -20.289 5.138 -10.771 1.00 48.56 275 SER A C 1
ATOM 2015 O O . SER A 1 275 ? -20.265 6.299 -11.178 1.00 48.56 275 SER A O 1
ATOM 2017 N N . GLU A 1 276 ? -19.310 4.261 -10.994 1.00 51.16 276 GLU A N 1
ATOM 2018 C CA . GLU A 1 276 ? -18.169 4.519 -11.879 1.00 51.16 276 GLU A CA 1
ATOM 2019 C C . GLU A 1 276 ? -18.695 4.808 -13.294 1.00 51.16 276 GLU A C 1
ATOM 2021 O O . GLU A 1 276 ? -19.345 3.954 -13.899 1.00 51.16 276 GLU A O 1
ATOM 2026 N N . GLY A 1 277 ? -18.506 6.045 -13.759 1.00 36.09 277 GLY A N 1
ATOM 2027 C CA . GLY A 1 277 ? -18.830 6.488 -15.118 1.00 36.09 277 GLY A CA 1
ATOM 2028 C C . GLY A 1 277 ? -17.662 6.310 -16.073 1.00 36.09 277 GLY A C 1
ATOM 2029 O O . GLY A 1 277 ? -16.504 6.384 -15.601 1.00 36.09 277 GLY A O 1
#

Sequence (277 aa):
AMAAAKLLWIQQNEPGLWAKARRFMTITDYLAWSLTGSSAGDESTCELLGMWDVLRRQWWGKALSAINMDGSMLPSPMATGAIVGPVVNGAALGIADGAWFVAGALDHYAAAVGAGLEGAAGVAESTGTVLAAVRQMDAYNPIYGCCTAAAAGGRYYRLAFDGHGASMLEEYQRLHAPKASVEELISLAAKMTEPHGPEVRRIMQTTADTMHGLLMLICDGSLPQEVISTGGGAKSRFWLDMKARVAGCTFTPRPCTENGAIGAAVFASRAIGASEG

Radius of gyration: 20.99 Å; chains: 1; bounding box: 54×45×59 Å

Foldseek 3Di:
DAQLVVLLVCVVPVVVVVVVQQADDDPQQVVLCQFFVASEAAQQCVLRNVQADQVVRDGNPVSCVVSVHDCSRHGHHDYALAFRFFGPNCVVVPDDGRDTDGHHHPLVVLLCVLLPCVDPQQKAWEQAQKTKIKGKAQDDDDDPQWRWHAHPPNIIMIMHIGNLGCVVLVVCCVPPPVPDDSVRLCVCLVVVHPDRNVVSVVSLLVNLLVNLVRQCRRVVNDHTQEYEYAYPQLVDPVSQVSSCVNNVHHYHYDPDNPSSVSSRVVSNCVNVPNDDD